Protein AF-A0A9E5VUB8-F1 (afdb_monomer)

Foldseek 3Di:
DAEEEEAFLLDDQLLLVLQPHHYHNDQQAFDDPVQADPPLAFRRLSSVLVCLQPPPGHQEYEFEVLDVNSVVSLVVSCVRHPHHYHYQYQDQEDDPVSLVSNLVSSVVVNVVSVVSVTDDGDLVSSLVSLVVVVVVPDDDQDDDPPFAAEEAEAEEDCPVQVVVLQVLRVVLRHGHQYDNYSNGPLSFWDDQPSVVCNPRVSSSSSCRHVVPRLDLSHPVNVVSVVVVVVVCVVSVHQEYEYEEEVSPPSSVVCQVVCCVPDPHHYDYDYDSSPHQDPVNSVSSSVSRVVRD

Structure (mmCIF, N/CA/C/O backbone):
data_AF-A0A9E5VUB8-F1
#
_entry.id   AF-A0A9E5VUB8-F1
#
loop_
_atom_site.group_PDB
_atom_site.id
_atom_site.type_symbol
_atom_site.label_atom_id
_atom_site.label_alt_id
_atom_site.label_comp_id
_atom_site.label_asym_id
_atom_site.label_entity_id
_atom_site.label_seq_id
_atom_site.pdbx_PDB_ins_code
_atom_site.Cartn_x
_atom_site.Cartn_y
_atom_site.Cartn_z
_atom_site.occupancy
_atom_site.B_iso_or_equiv
_atom_site.auth_seq_id
_atom_site.auth_comp_id
_atom_site.auth_asym_id
_atom_site.auth_atom_id
_atom_site.pdbx_PDB_model_num
ATOM 1 N N . MET A 1 1 ? 23.501 -4.203 -6.908 1.00 81.56 1 MET A N 1
ATOM 2 C CA . MET A 1 1 ? 22.604 -3.901 -8.049 1.00 81.56 1 MET A CA 1
ATOM 3 C C . MET A 1 1 ? 22.099 -2.472 -7.899 1.00 81.56 1 MET A C 1
ATOM 5 O O . MET A 1 1 ? 22.111 -1.970 -6.783 1.00 81.56 1 MET A O 1
ATOM 9 N N . ARG A 1 2 ? 21.704 -1.784 -8.980 1.00 93.31 2 ARG A N 1
ATOM 10 C CA . ARG A 1 2 ? 21.058 -0.465 -8.839 1.00 93.31 2 ARG A CA 1
ATOM 11 C C . ARG A 1 2 ? 19.608 -0.657 -8.402 1.00 93.31 2 ARG A C 1
ATOM 13 O O . ARG A 1 2 ? 18.954 -1.596 -8.853 1.00 93.31 2 ARG A O 1
ATOM 20 N N . ARG A 1 3 ? 19.116 0.228 -7.539 1.00 96.12 3 ARG A N 1
ATOM 21 C CA . ARG A 1 3 ? 17.799 0.098 -6.914 1.00 96.12 3 ARG A CA 1
ATOM 22 C C . ARG A 1 3 ? 16.694 0.713 -7.763 1.00 96.12 3 ARG A C 1
ATOM 24 O O . ARG A 1 3 ? 16.884 1.789 -8.320 1.00 96.12 3 ARG A O 1
ATOM 31 N N . VAL A 1 4 ? 15.537 0.064 -7.816 1.00 97.56 4 VAL A N 1
ATOM 32 C CA . VAL A 1 4 ? 14.305 0.617 -8.390 1.00 97.56 4 VAL A CA 1
ATOM 33 C C . VAL A 1 4 ? 13.291 0.765 -7.265 1.00 97.56 4 VAL A C 1
ATOM 35 O O . VAL A 1 4 ? 12.917 -0.223 -6.629 1.00 97.56 4 VAL A O 1
ATOM 38 N N . ILE A 1 5 ? 12.885 2.004 -6.991 1.00 96.69 5 ILE A N 1
ATOM 39 C CA . ILE A 1 5 ? 12.052 2.329 -5.831 1.00 96.69 5 ILE A CA 1
ATOM 40 C C . ILE A 1 5 ? 10.575 2.423 -6.200 1.00 96.69 5 ILE A C 1
ATOM 42 O O . ILE A 1 5 ? 10.210 2.944 -7.252 1.00 96.69 5 ILE A O 1
ATOM 46 N N . TYR A 1 6 ? 9.707 1.925 -5.329 1.00 96.94 6 TYR A N 1
ATOM 47 C CA . TYR A 1 6 ? 8.258 1.965 -5.516 1.00 96.94 6 TYR A CA 1
ATOM 48 C C . TYR A 1 6 ? 7.534 1.812 -4.175 1.00 96.94 6 TYR A C 1
ATOM 50 O O . TYR A 1 6 ? 8.145 1.498 -3.159 1.00 96.94 6 TYR A O 1
ATOM 58 N N . THR A 1 7 ? 6.221 2.036 -4.151 1.00 94.56 7 THR A N 1
ATOM 59 C CA . THR A 1 7 ? 5.384 1.895 -2.936 1.00 94.56 7 THR A CA 1
ATOM 60 C C . THR A 1 7 ? 4.223 0.919 -3.115 1.00 94.56 7 THR A C 1
ATOM 62 O O . THR A 1 7 ? 3.749 0.290 -2.162 1.00 94.56 7 THR A O 1
ATOM 65 N N . CYS A 1 8 ? 3.745 0.779 -4.349 1.00 95.12 8 CYS A N 1
ATOM 66 C CA . CYS A 1 8 ? 2.528 0.053 -4.672 1.00 95.12 8 CYS A CA 1
ATOM 67 C C . CYS A 1 8 ? 2.744 -1.468 -4.664 1.00 95.12 8 CYS A C 1
ATOM 69 O O . CYS A 1 8 ? 3.710 -1.930 -5.267 1.00 95.12 8 CYS A O 1
ATOM 71 N N . PRO A 1 9 ? 1.833 -2.259 -4.065 1.00 94.69 9 PRO A N 1
ATOM 72 C CA . PRO A 1 9 ? 1.956 -3.715 -4.074 1.00 94.69 9 PRO A CA 1
ATOM 73 C C . PRO A 1 9 ? 1.726 -4.340 -5.452 1.00 94.69 9 PRO A C 1
ATOM 75 O O . PRO A 1 9 ? 2.110 -5.474 -5.664 1.00 94.69 9 PRO A O 1
ATOM 78 N N . PHE A 1 10 ? 1.138 -3.608 -6.403 1.00 96.69 10 PHE A N 1
ATOM 79 C CA . PHE A 1 10 ? 0.906 -4.082 -7.773 1.00 96.69 10 PHE A CA 1
ATOM 80 C C . PHE A 1 10 ? 2.137 -3.988 -8.676 1.00 96.69 10 PHE A C 1
ATOM 82 O O . PHE A 1 10 ? 2.018 -4.237 -9.872 1.00 96.69 10 PHE A O 1
ATOM 89 N N . VAL A 1 11 ? 3.288 -3.591 -8.141 1.00 97.50 11 VAL A N 1
ATOM 90 C CA . VAL A 1 11 ? 4.571 -3.656 -8.839 1.00 97.50 11 VAL A CA 1
ATOM 91 C C . VAL A 1 11 ? 5.244 -4.967 -8.428 1.00 97.50 11 VAL A C 1
ATOM 93 O O . VAL A 1 11 ? 5.624 -5.080 -7.263 1.00 97.50 11 VAL A O 1
ATOM 96 N N . PRO A 1 12 ? 5.405 -5.947 -9.335 1.00 95.75 12 PRO A N 1
ATOM 97 C CA . PRO A 1 12 ? 6.024 -7.220 -8.982 1.00 95.75 12 PRO A CA 1
ATOM 98 C C . PRO A 1 12 ? 7.547 -7.076 -8.804 1.00 95.75 12 PRO A C 1
ATOM 100 O O . PRO A 1 12 ? 8.241 -6.784 -9.790 1.00 95.75 12 PRO A O 1
ATOM 103 N N . PRO A 1 13 ? 8.105 -7.264 -7.590 1.00 95.31 13 PRO A N 1
ATOM 104 C CA . PRO A 1 13 ? 9.548 -7.203 -7.357 1.00 95.31 13 PRO A CA 1
ATOM 105 C C . PRO A 1 13 ? 10.326 -8.222 -8.191 1.00 95.31 13 PRO A C 1
ATOM 107 O O . PRO A 1 13 ? 11.433 -7.926 -8.630 1.00 95.31 13 PRO A O 1
ATOM 110 N N . GLU A 1 14 ? 9.747 -9.393 -8.450 1.00 93.94 14 GLU A N 1
ATOM 111 C CA . GLU A 1 14 ? 10.343 -10.473 -9.239 1.00 93.94 14 GLU A CA 1
ATOM 112 C C . GLU A 1 14 ? 10.638 -10.010 -10.662 1.00 93.94 14 GLU A C 1
ATOM 114 O O . GLU A 1 14 ? 11.687 -10.333 -11.210 1.00 93.94 14 GLU A O 1
ATOM 119 N N . TRP A 1 15 ? 9.746 -9.207 -11.251 1.00 95.62 15 TRP A N 1
ATOM 120 C CA . TRP A 1 15 ? 9.951 -8.665 -12.591 1.00 95.62 15 TRP A CA 1
ATOM 121 C C . TRP A 1 15 ? 11.116 -7.680 -12.611 1.00 95.62 15 TRP A C 1
ATOM 123 O O . TRP A 1 15 ? 11.982 -7.767 -13.475 1.00 95.62 15 TRP A O 1
ATOM 133 N N . VAL A 1 16 ? 11.184 -6.784 -11.625 1.00 97.19 16 VAL A N 1
ATOM 134 C CA . VAL A 1 16 ? 12.288 -5.824 -11.474 1.00 97.19 16 VAL A CA 1
ATOM 135 C C . VAL A 1 16 ? 13.623 -6.546 -11.259 1.00 97.19 16 VAL A C 1
ATOM 137 O O . VAL A 1 16 ? 14.615 -6.225 -11.916 1.00 97.19 16 VAL A O 1
ATOM 140 N N . ARG A 1 17 ? 13.631 -7.557 -10.385 1.00 96.00 17 ARG A N 1
ATOM 141 C CA . ARG A 1 17 ? 14.804 -8.373 -10.057 1.00 96.00 17 ARG A CA 1
ATOM 142 C C . ARG A 1 17 ? 15.291 -9.194 -11.242 1.00 96.00 17 ARG A C 1
ATOM 144 O O . ARG A 1 17 ? 16.485 -9.187 -11.528 1.00 96.00 17 ARG A O 1
ATOM 151 N N . ALA A 1 18 ? 14.379 -9.811 -11.990 1.00 94.69 18 ALA A N 1
ATOM 152 C CA . ALA A 1 18 ? 14.717 -10.565 -13.192 1.00 94.69 18 ALA A CA 1
ATOM 153 C C . ALA A 1 18 ? 15.369 -9.685 -14.279 1.00 94.69 18 ALA A C 1
ATOM 155 O O . ALA A 1 18 ? 16.216 -10.170 -15.018 1.00 94.69 18 ALA A O 1
ATOM 156 N N . HIS A 1 19 ? 15.060 -8.383 -14.334 1.00 96.50 19 HIS A N 1
ATOM 157 C CA . HIS A 1 19 ? 15.729 -7.436 -15.243 1.00 96.50 19 HIS A CA 1
ATOM 158 C C . HIS A 1 19 ? 17.095 -6.938 -14.731 1.00 96.50 19 HIS A C 1
ATOM 160 O O . HIS A 1 19 ? 17.710 -6.084 -15.371 1.00 96.50 19 HIS A O 1
ATOM 166 N N . GLY A 1 20 ? 17.586 -7.442 -13.593 1.00 96.38 20 GLY A N 1
ATOM 167 C CA . GLY A 1 20 ? 18.912 -7.120 -13.054 1.00 96.38 20 GLY A CA 1
ATOM 168 C C . GLY A 1 20 ? 18.956 -5.928 -12.088 1.00 96.38 20 GLY A C 1
ATOM 169 O O . GLY A 1 20 ? 20.041 -5.419 -11.788 1.00 96.38 20 GLY A O 1
ATOM 170 N N . PHE A 1 21 ? 17.805 -5.475 -11.586 1.00 97.12 21 PHE A N 1
ATOM 171 C CA . PHE A 1 21 ? 17.714 -4.385 -10.611 1.00 97.12 21 PHE A CA 1
ATOM 172 C C . PHE A 1 21 ? 17.381 -4.895 -9.210 1.00 97.12 21 PHE A C 1
ATOM 174 O O . PHE A 1 21 ? 16.827 -5.971 -9.032 1.00 97.12 21 PHE A O 1
ATOM 181 N N . GLU A 1 22 ? 17.681 -4.098 -8.190 1.00 96.12 22 GLU A N 1
ATOM 182 C CA . GLU A 1 22 ? 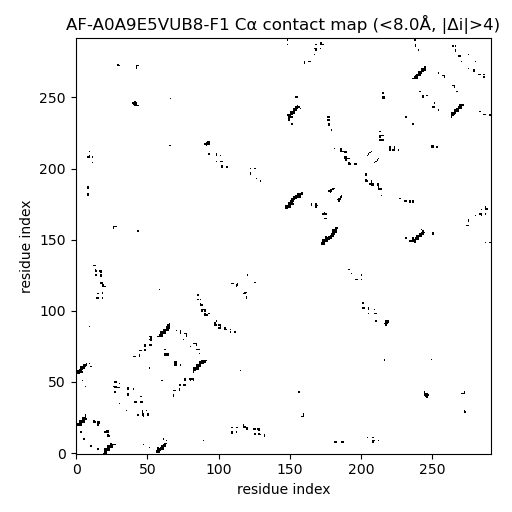17.233 -4.380 -6.828 1.00 96.12 22 GLU A CA 1
ATOM 183 C C . GLU A 1 22 ? 15.845 -3.752 -6.606 1.00 96.12 22 GLU A C 1
ATOM 185 O O . GLU A 1 22 ? 15.745 -2.519 -6.568 1.00 96.12 22 GLU A O 1
ATOM 190 N N . PRO A 1 23 ? 14.760 -4.540 -6.477 1.00 96.38 23 PRO A N 1
ATOM 191 C CA . PRO A 1 23 ? 13.457 -3.990 -6.137 1.00 96.38 23 PRO A CA 1
ATOM 192 C C . PRO A 1 23 ? 13.476 -3.451 -4.709 1.00 96.38 23 PRO A C 1
ATOM 194 O O . PRO A 1 23 ? 13.834 -4.158 -3.774 1.00 96.38 23 PRO A O 1
ATOM 197 N N . SER A 1 24 ? 13.033 -2.212 -4.518 1.00 94.25 24 SER A N 1
ATOM 198 C CA . SER A 1 24 ? 12.902 -1.634 -3.184 1.00 94.25 24 SER A CA 1
ATOM 199 C C . SER A 1 24 ? 11.537 -1.001 -3.002 1.00 94.25 24 SER A C 1
ATOM 201 O O . SER A 1 24 ? 11.259 0.111 -3.458 1.00 94.25 24 SER A O 1
ATOM 203 N N . ARG A 1 25 ? 10.672 -1.740 -2.306 1.00 93.62 25 ARG A N 1
ATOM 204 C CA . ARG A 1 25 ? 9.389 -1.220 -1.861 1.00 93.62 25 ARG A CA 1
ATOM 205 C C . ARG A 1 25 ? 9.609 -0.364 -0.619 1.00 93.62 25 ARG A C 1
ATOM 207 O O . ARG A 1 25 ? 9.774 -0.891 0.478 1.00 93.62 25 ARG A O 1
ATOM 214 N N . ILE A 1 26 ? 9.641 0.950 -0.790 1.00 92.06 26 ILE A N 1
ATOM 215 C CA . ILE A 1 26 ? 9.951 1.872 0.301 1.00 92.06 26 ILE A CA 1
ATOM 216 C C . ILE A 1 26 ? 8.685 2.286 1.048 1.00 92.06 26 ILE A C 1
ATOM 218 O O . ILE A 1 26 ? 7.608 2.430 0.471 1.00 92.06 26 ILE A O 1
ATOM 222 N N . THR A 1 27 ? 8.831 2.523 2.348 1.00 88.25 27 THR A N 1
ATOM 223 C CA . THR A 1 27 ? 7.881 3.342 3.101 1.00 88.25 27 THR A CA 1
ATOM 224 C C . THR A 1 27 ? 8.413 4.771 3.069 1.00 88.25 27 THR A C 1
ATOM 226 O O . THR A 1 27 ? 9.525 4.980 3.556 1.00 88.25 27 THR A O 1
ATOM 229 N N . PRO A 1 28 ? 7.686 5.733 2.474 1.00 86.38 28 PRO A N 1
ATOM 230 C CA . PRO A 1 28 ? 8.128 7.118 2.432 1.00 86.38 28 PRO A CA 1
ATOM 231 C C . PRO A 1 28 ? 8.421 7.655 3.834 1.00 86.38 28 PRO A C 1
ATOM 233 O O . PRO A 1 28 ? 7.680 7.372 4.778 1.00 86.38 28 PRO A O 1
ATOM 236 N N . GLY A 1 29 ? 9.514 8.404 3.957 1.00 76.00 29 GLY A N 1
ATOM 237 C CA . GLY A 1 29 ? 9.915 9.019 5.218 1.00 76.00 29 GLY A CA 1
ATOM 238 C C . GLY A 1 29 ? 9.024 10.204 5.615 1.00 76.00 29 GLY A C 1
ATOM 239 O O . GLY A 1 29 ? 8.195 10.661 4.816 1.00 76.00 29 GLY A O 1
ATOM 240 N N . PRO A 1 30 ? 9.199 10.723 6.845 1.00 74.94 30 PRO A N 1
ATOM 241 C CA . PRO A 1 30 ? 8.580 11.980 7.240 1.00 74.94 30 PRO A CA 1
ATOM 242 C C . PRO A 1 30 ? 9.078 13.107 6.333 1.00 74.94 30 PRO A C 1
ATOM 244 O O . PRO A 1 30 ? 10.228 13.111 5.891 1.00 74.94 30 PRO A O 1
ATOM 247 N N . ILE A 1 31 ? 8.195 14.057 6.057 1.00 76.25 31 ILE A N 1
ATOM 248 C CA . ILE A 1 31 ? 8.507 15.208 5.215 1.00 76.25 31 ILE A CA 1
ATOM 249 C C . ILE A 1 31 ? 9.080 16.308 6.109 1.00 76.25 31 ILE A C 1
ATOM 251 O O . ILE A 1 31 ? 8.544 16.519 7.201 1.00 76.25 31 ILE A O 1
ATOM 255 N N . PRO A 1 32 ? 10.153 17.000 5.690 1.00 77.62 32 PRO A N 1
ATOM 256 C CA . PRO A 1 32 ? 10.635 18.180 6.393 1.00 77.62 32 PRO A CA 1
ATOM 257 C C . PRO A 1 32 ? 9.512 19.217 6.601 1.00 77.62 32 PRO A C 1
ATOM 259 O O . PRO A 1 32 ? 8.676 19.381 5.708 1.00 77.62 32 PRO A O 1
ATOM 262 N N . PRO A 1 33 ? 9.460 19.925 7.748 1.00 76.19 33 PRO A N 1
ATOM 263 C CA . PRO A 1 33 ? 8.386 20.883 8.035 1.00 76.19 33 P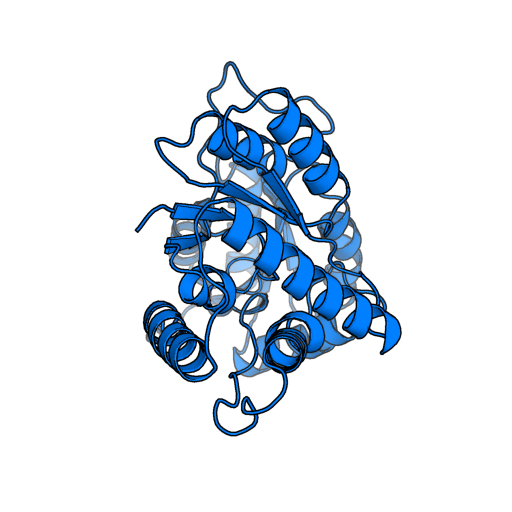RO A CA 1
ATOM 264 C C . PRO A 1 33 ? 8.237 22.005 6.996 1.00 76.19 33 PRO A C 1
ATOM 266 O O . PRO A 1 33 ? 7.132 22.474 6.741 1.00 76.19 33 PRO A O 1
ATOM 269 N N . ASP A 1 34 ? 9.340 22.423 6.378 1.00 79.88 34 ASP A N 1
ATOM 270 C CA . ASP A 1 34 ? 9.404 23.433 5.315 1.00 79.88 34 ASP A CA 1
ATOM 271 C C . ASP A 1 34 ? 8.902 22.926 3.955 1.00 79.88 34 ASP A C 1
ATOM 273 O O . ASP A 1 34 ? 8.629 23.719 3.056 1.00 79.88 34 ASP A O 1
ATOM 277 N N . ALA A 1 35 ? 8.726 21.614 3.824 1.00 81.50 35 ALA A N 1
ATOM 278 C CA . ALA A 1 35 ? 8.242 20.943 2.632 1.00 81.50 35 ALA A CA 1
ATOM 279 C C . ALA A 1 35 ? 6.883 20.262 2.858 1.00 81.50 35 ALA A C 1
ATOM 281 O O . ALA A 1 35 ? 6.541 19.314 2.154 1.00 81.50 35 ALA A O 1
ATOM 282 N N . ALA A 1 36 ? 6.105 20.712 3.848 1.00 81.69 36 ALA A N 1
ATOM 283 C CA . ALA A 1 36 ? 4.807 20.130 4.175 1.00 81.69 36 ALA A CA 1
ATOM 284 C C . ALA A 1 36 ? 3.887 20.007 2.944 1.00 81.69 36 ALA A C 1
ATOM 286 O O . ALA A 1 36 ? 3.883 20.856 2.049 1.00 81.69 36 ALA A O 1
ATOM 287 N N . ALA A 1 37 ? 3.083 18.941 2.914 1.00 83.81 37 ALA A N 1
ATOM 288 C CA . ALA A 1 37 ? 2.151 18.707 1.819 1.00 83.81 37 ALA A CA 1
ATOM 289 C C . ALA A 1 37 ? 1.161 19.879 1.689 1.00 83.81 37 ALA A C 1
ATOM 291 O O . ALA A 1 37 ? 0.555 20.272 2.692 1.00 83.81 37 ALA A O 1
ATOM 292 N N . PRO A 1 38 ? 0.942 20.416 0.474 1.00 87.94 38 PRO A N 1
ATOM 293 C CA . PRO A 1 38 ? -0.088 21.421 0.259 1.00 87.94 38 PRO A CA 1
ATOM 294 C C . PRO A 1 38 ? -1.471 20.909 0.681 1.00 87.94 38 PRO A C 1
ATOM 296 O O . PRO A 1 38 ? -1.781 19.720 0.557 1.00 87.94 38 PRO A O 1
ATOM 299 N N . GLY A 1 39 ? -2.340 21.815 1.135 1.00 90.00 39 GLY A N 1
ATOM 300 C CA . GLY A 1 39 ? -3.733 21.478 1.433 1.00 90.00 39 GLY A CA 1
ATOM 301 C C . GLY A 1 39 ? -4.422 20.818 0.231 1.00 90.00 39 GLY A C 1
ATOM 302 O O . GLY A 1 39 ? -4.269 21.269 -0.902 1.00 90.00 39 GLY A O 1
ATOM 303 N N . GLY A 1 40 ? -5.163 19.733 0.472 1.00 91.12 40 GLY A N 1
ATOM 304 C CA . GLY A 1 40 ? -5.789 18.929 -0.584 1.00 91.12 40 GLY A CA 1
ATOM 305 C C . GLY A 1 40 ? -4.900 17.818 -1.158 1.00 91.12 40 GLY A C 1
ATOM 306 O O . GLY A 1 40 ? -5.386 17.004 -1.944 1.00 91.12 40 GLY A O 1
ATOM 307 N N . VAL A 1 41 ? -3.626 17.733 -0.759 1.00 92.62 41 VAL A N 1
ATOM 308 C CA . VAL A 1 41 ? -2.699 16.677 -1.190 1.00 92.62 41 VAL A CA 1
ATOM 309 C C . VAL A 1 41 ? -2.494 15.653 -0.073 1.00 92.62 41 VAL A C 1
ATOM 311 O O . VAL A 1 41 ? -2.251 15.981 1.083 1.00 92.62 41 VAL A O 1
ATOM 314 N N . CYS A 1 42 ? -2.583 14.382 -0.439 1.00 93.50 42 CYS A N 1
ATOM 315 C CA . CYS A 1 42 ? -2.351 13.214 0.386 1.00 93.50 42 CYS A CA 1
ATOM 316 C C . CYS A 1 42 ? -0.895 13.225 0.849 1.00 93.50 42 CYS A C 1
ATOM 318 O O . CYS A 1 42 ? 0.006 13.107 0.007 1.00 93.50 42 CYS A O 1
ATOM 320 N N . PRO A 1 43 ? -0.647 13.286 2.168 1.00 92.56 43 PRO A N 1
ATOM 321 C CA . PRO A 1 43 ? 0.713 13.362 2.678 1.00 92.56 43 PRO A CA 1
ATOM 322 C C . PRO A 1 43 ? 1.563 12.161 2.262 1.00 92.56 43 PRO A C 1
ATOM 324 O O . PRO A 1 43 ? 2.731 12.337 1.963 1.00 92.56 43 PRO A O 1
ATOM 327 N N . TYR A 1 44 ? 0.985 10.963 2.112 1.00 93.50 44 TYR A N 1
ATOM 328 C CA . TYR A 1 44 ? 1.728 9.797 1.618 1.00 93.50 44 TYR A CA 1
ATOM 329 C C . TYR A 1 44 ? 2.254 9.974 0.187 1.00 93.50 44 TYR A C 1
ATOM 331 O O . TYR A 1 44 ? 3.402 9.637 -0.102 1.00 93.50 44 TYR A O 1
ATOM 339 N N . ALA A 1 45 ? 1.414 10.487 -0.720 1.00 94.81 45 ALA A N 1
ATOM 340 C CA . ALA A 1 45 ? 1.810 10.723 -2.107 1.00 94.81 45 ALA A CA 1
ATOM 341 C C . ALA A 1 45 ? 2.899 11.803 -2.179 1.00 94.81 45 ALA A C 1
ATOM 343 O O . ALA A 1 45 ? 3.877 11.644 -2.910 1.00 94.81 45 ALA A O 1
ATOM 344 N N . TRP A 1 46 ? 2.758 12.854 -1.366 1.00 94.31 46 TRP A N 1
ATOM 345 C CA . TRP A 1 46 ? 3.749 13.919 -1.236 1.00 94.31 46 TRP A CA 1
ATOM 346 C C . TRP A 1 46 ? 5.073 13.416 -0.630 1.00 94.31 46 TRP A C 1
ATOM 348 O O . TRP A 1 46 ? 6.139 13.665 -1.188 1.00 94.31 46 TRP A O 1
ATOM 358 N N . SER A 1 47 ? 5.025 12.608 0.435 1.00 92.75 47 SER A N 1
ATOM 359 C CA . SER A 1 47 ? 6.208 11.967 1.027 1.00 92.75 47 SER A CA 1
ATOM 360 C C . SER A 1 47 ? 6.933 11.091 0.016 1.00 92.75 47 SER A C 1
ATOM 362 O O . SER A 1 47 ? 8.164 11.053 -0.001 1.00 92.75 47 SER A O 1
ATOM 364 N N . PHE A 1 48 ? 6.194 10.352 -0.817 1.00 94.56 48 PHE A N 1
ATOM 365 C CA . PHE A 1 48 ? 6.809 9.507 -1.833 1.00 94.56 48 PHE A CA 1
ATOM 366 C C . PHE A 1 48 ? 7.477 10.338 -2.930 1.00 94.56 48 PHE A C 1
ATOM 368 O O . PHE A 1 48 ? 8.604 10.019 -3.292 1.00 94.56 48 PHE A O 1
ATOM 375 N N . LEU A 1 49 ? 6.846 11.423 -3.396 1.00 94.31 49 LEU A N 1
ATOM 376 C CA . LEU A 1 49 ? 7.477 12.384 -4.309 1.00 94.31 49 LEU A CA 1
ATOM 377 C C . LEU A 1 49 ? 8.804 12.899 -3.743 1.00 94.31 49 LEU A C 1
ATOM 379 O O . LEU A 1 49 ? 9.831 12.780 -4.405 1.00 94.31 49 LEU A O 1
ATOM 383 N N . HIS A 1 50 ? 8.799 13.392 -2.503 1.00 92.06 50 HIS A N 1
ATOM 384 C CA . HIS A 1 50 ? 10.020 13.854 -1.840 1.00 92.06 50 HIS A CA 1
ATOM 385 C C . HIS A 1 50 ? 11.069 12.749 -1.728 1.00 92.06 50 HIS A C 1
ATOM 387 O O . HIS A 1 50 ? 12.240 12.969 -2.030 1.00 92.06 50 HIS A O 1
ATOM 393 N N . SER A 1 51 ? 10.649 11.542 -1.340 1.00 91.38 51 SER A N 1
ATOM 394 C CA . SER A 1 51 ? 11.553 10.394 -1.252 1.00 91.38 51 SER A CA 1
ATOM 395 C C . SER A 1 51 ? 12.195 10.093 -2.602 1.00 91.38 51 SER A C 1
ATOM 397 O O . SER A 1 51 ? 13.365 9.752 -2.624 1.00 91.38 51 SER A O 1
ATOM 399 N N . VAL A 1 52 ? 11.452 10.228 -3.705 1.00 91.94 52 VAL A N 1
ATOM 400 C CA . VAL A 1 52 ? 11.922 10.001 -5.078 1.00 91.94 52 VAL A CA 1
ATOM 401 C C . VAL A 1 52 ? 12.903 11.081 -5.527 1.00 91.94 52 VAL A C 1
ATOM 403 O O . VAL A 1 52 ? 13.975 10.740 -6.017 1.00 91.94 52 VAL A O 1
ATOM 406 N N . VAL A 1 53 ? 12.568 12.360 -5.332 1.00 89.25 53 VAL A N 1
ATOM 407 C CA . VAL A 1 53 ? 13.407 13.503 -5.744 1.00 89.25 53 VAL A CA 1
ATOM 408 C C . VAL A 1 53 ? 14.742 13.519 -4.998 1.00 89.25 53 VAL A C 1
ATOM 410 O O . VAL A 1 53 ? 15.764 13.893 -5.565 1.00 89.25 53 VAL A O 1
ATOM 413 N N . HIS A 1 54 ? 14.755 13.072 -3.742 1.00 86.06 54 HIS A N 1
ATOM 414 C CA . HIS A 1 54 ? 15.949 13.085 -2.898 1.00 86.06 54 HIS A CA 1
ATOM 415 C C . HIS A 1 54 ? 16.574 11.696 -2.691 1.00 86.06 54 HIS A C 1
ATOM 417 O O . HIS A 1 54 ? 17.454 11.551 -1.839 1.00 86.06 54 HIS A O 1
ATOM 423 N N . TYR A 1 55 ? 16.142 10.662 -3.428 1.00 85.38 55 TYR A N 1
ATOM 424 C CA . TYR A 1 55 ? 16.679 9.313 -3.237 1.00 85.38 55 TYR A CA 1
ATOM 425 C C . TYR A 1 55 ? 18.116 9.213 -3.773 1.00 85.38 55 TYR A C 1
ATOM 427 O O . TYR A 1 55 ? 18.331 9.378 -4.977 1.00 85.38 55 TYR A O 1
ATOM 435 N N . PRO A 1 56 ? 19.115 8.862 -2.947 1.00 81.38 56 PRO A N 1
ATOM 436 C CA . PRO A 1 56 ? 20.488 8.769 -3.420 1.00 81.38 56 PRO A CA 1
ATOM 437 C C . PRO A 1 56 ? 20.688 7.525 -4.298 1.00 81.38 56 PRO A C 1
ATOM 439 O O . PRO A 1 56 ? 20.543 6.391 -3.839 1.00 81.38 56 PRO A O 1
ATOM 442 N N . GLY A 1 57 ? 21.069 7.728 -5.562 1.00 83.19 57 GLY A N 1
ATOM 443 C CA . GLY A 1 57 ? 21.639 6.675 -6.413 1.00 83.19 57 GLY A CA 1
ATOM 444 C C . GLY A 1 57 ? 20.688 5.546 -6.840 1.00 83.19 57 GLY A C 1
ATOM 445 O O . GLY A 1 57 ? 21.156 4.451 -7.161 1.00 83.19 57 GLY A O 1
ATOM 446 N N . ALA A 1 58 ? 19.370 5.773 -6.850 1.00 92.19 58 ALA A N 1
ATOM 447 C CA . ALA A 1 58 ? 18.423 4.837 -7.462 1.00 92.19 58 ALA A CA 1
ATOM 448 C C . ALA A 1 58 ? 18.444 4.940 -9.003 1.00 92.19 58 ALA A C 1
ATOM 450 O O . ALA A 1 58 ? 18.732 5.989 -9.571 1.00 92.19 58 ALA A O 1
ATOM 451 N N . ALA A 1 59 ? 18.162 3.828 -9.687 1.00 95.50 59 ALA A N 1
ATOM 452 C CA . ALA A 1 59 ? 18.088 3.767 -11.149 1.00 95.50 59 ALA A CA 1
ATOM 453 C C . ALA A 1 59 ? 16.770 4.313 -11.704 1.00 95.50 59 ALA A C 1
ATOM 455 O O . ALA A 1 59 ? 16.766 4.863 -12.801 1.00 95.50 59 ALA A O 1
ATOM 456 N N . ALA A 1 60 ? 15.662 4.103 -10.989 1.00 97.12 60 ALA A N 1
ATOM 457 C CA . ALA A 1 60 ? 14.339 4.579 -11.379 1.00 97.12 60 ALA A CA 1
ATOM 458 C C . ALA A 1 60 ? 13.343 4.556 -10.213 1.00 97.12 60 ALA A C 1
ATOM 460 O O . ALA A 1 60 ? 13.515 3.801 -9.249 1.00 97.12 60 ALA A O 1
ATOM 461 N N . ALA A 1 61 ? 12.256 5.316 -10.360 1.00 97.56 61 ALA A N 1
ATOM 462 C CA . ALA A 1 61 ? 11.061 5.204 -9.531 1.00 97.56 61 ALA A CA 1
ATOM 463 C C . ALA A 1 61 ? 9.859 4.688 -10.329 1.00 97.56 61 ALA A C 1
ATOM 465 O O . ALA A 1 61 ? 9.589 5.144 -11.442 1.00 97.56 61 ALA A O 1
ATOM 466 N N . LEU A 1 62 ? 9.098 3.772 -9.726 1.00 98.19 62 LEU A N 1
ATOM 467 C CA . LEU A 1 62 ? 7.850 3.255 -10.280 1.00 98.19 62 LEU A CA 1
ATOM 468 C C . LEU A 1 62 ? 6.656 3.807 -9.492 1.00 98.19 62 LEU A C 1
ATOM 470 O O . LEU A 1 62 ? 6.548 3.647 -8.273 1.00 98.19 62 LEU A O 1
ATOM 474 N N . PHE A 1 63 ? 5.730 4.424 -10.216 1.00 98.06 63 PHE A N 1
ATOM 475 C CA . PHE A 1 63 ? 4.451 4.920 -9.719 1.00 98.06 63 PHE A CA 1
ATOM 476 C C . PHE A 1 63 ? 3.315 4.077 -10.291 1.00 98.06 63 PHE A C 1
ATOM 478 O O . PHE A 1 63 ? 3.487 3.373 -11.283 1.00 98.06 63 PHE A O 1
ATOM 485 N N . THR A 1 64 ? 2.127 4.165 -9.687 1.00 97.38 64 THR A N 1
ATOM 486 C CA . THR A 1 64 ? 0.940 3.462 -10.194 1.00 97.38 64 THR A CA 1
ATOM 487 C C . THR A 1 64 ? -0.303 4.341 -10.163 1.00 97.38 64 THR A C 1
ATOM 489 O O . THR A 1 64 ? -0.425 5.206 -9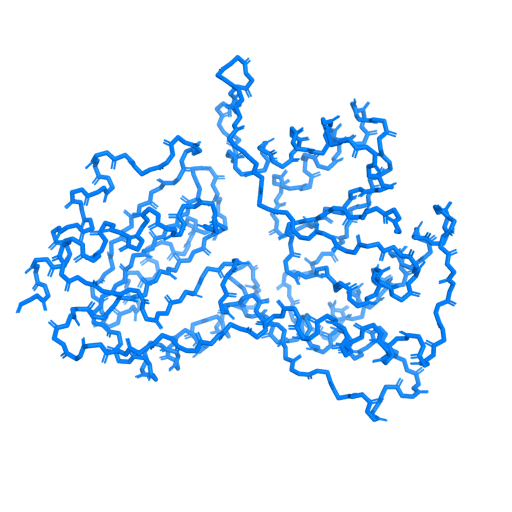.296 1.00 97.38 64 THR A O 1
ATOM 492 N N . THR A 1 65 ? -1.262 4.084 -11.052 1.00 95.81 65 THR A N 1
ATOM 493 C CA . THR A 1 65 ? -2.521 4.850 -11.147 1.00 95.81 65 THR A CA 1
ATOM 494 C C . THR A 1 65 ? -3.631 4.394 -10.191 1.00 95.81 65 THR A C 1
ATOM 496 O O . THR A 1 65 ? -4.810 4.620 -10.457 1.00 95.81 65 THR A O 1
ATOM 499 N N . ARG A 1 66 ? -3.297 3.789 -9.039 1.00 92.81 66 ARG A N 1
ATOM 500 C CA . ARG A 1 66 ? -4.316 3.372 -8.047 1.00 92.81 66 ARG A CA 1
ATOM 501 C C . ARG A 1 66 ? -5.156 4.533 -7.506 1.00 92.81 66 ARG A C 1
ATOM 503 O O . ARG A 1 66 ? -6.310 4.344 -7.125 1.00 92.81 66 ARG A O 1
ATOM 510 N N . CYS A 1 67 ? -4.580 5.731 -7.462 1.00 93.62 67 CYS A N 1
ATOM 511 C CA . CYS A 1 67 ? -5.299 6.966 -7.181 1.00 93.62 67 CYS A CA 1
ATOM 512 C C . CYS A 1 67 ? -4.762 8.113 -8.041 1.00 93.62 67 CYS A C 1
ATOM 514 O O . CYS A 1 67 ? -3.618 8.082 -8.507 1.00 93.62 67 CYS A O 1
ATOM 516 N N . ASP A 1 68 ? -5.585 9.146 -8.216 1.00 94.94 68 ASP A N 1
ATOM 517 C CA . ASP A 1 68 ? -5.227 10.315 -9.020 1.00 94.94 68 ASP A CA 1
ATOM 518 C C . ASP A 1 68 ? -4.022 11.057 -8.459 1.00 94.94 68 ASP A C 1
ATOM 520 O O . ASP A 1 68 ? -3.180 11.534 -9.213 1.00 94.94 68 ASP A O 1
ATOM 524 N N . GLN A 1 69 ? -3.880 11.098 -7.138 1.00 95.94 69 GLN A N 1
ATOM 525 C CA . GLN A 1 69 ? -2.774 11.814 -6.522 1.00 95.94 69 GLN A CA 1
ATOM 526 C C . GLN A 1 69 ? -1.417 11.171 -6.821 1.00 95.94 69 GLN A C 1
ATOM 528 O O . GLN A 1 69 ? -0.482 11.886 -7.158 1.00 95.94 69 GLN A O 1
ATOM 533 N N . MET A 1 70 ? -1.327 9.834 -6.821 1.00 96.19 70 MET A N 1
ATOM 534 C CA . MET A 1 70 ? -0.117 9.111 -7.240 1.00 96.19 70 MET A CA 1
ATOM 535 C C . MET A 1 70 ? 0.223 9.349 -8.715 1.00 96.19 70 MET A C 1
ATOM 537 O O . MET A 1 70 ? 1.395 9.456 -9.066 1.00 96.19 70 MET A O 1
ATOM 541 N N . ARG A 1 71 ? -0.793 9.484 -9.578 1.00 95.75 71 ARG A N 1
ATOM 542 C CA . ARG A 1 71 ? -0.607 9.863 -10.985 1.00 95.75 71 ARG A CA 1
ATOM 543 C C . ARG A 1 71 ? -0.040 11.278 -11.114 1.00 95.75 71 ARG A C 1
ATOM 545 O O . ARG A 1 71 ? 0.899 11.487 -11.871 1.00 95.75 71 ARG A O 1
ATOM 552 N N . ARG A 1 72 ? -0.589 12.238 -10.367 1.00 95.56 72 ARG A N 1
ATOM 553 C CA . ARG A 1 72 ? -0.146 13.641 -10.378 1.00 95.56 72 ARG A CA 1
ATOM 554 C C . ARG A 1 72 ? 1.277 13.794 -9.848 1.00 95.56 72 ARG A C 1
ATOM 556 O O . ARG A 1 72 ? 2.083 14.445 -10.499 1.00 95.56 72 ARG A O 1
ATOM 563 N N . VAL A 1 73 ? 1.621 13.142 -8.735 1.00 95.31 73 VAL A N 1
ATOM 564 C CA . VAL A 1 73 ? 2.997 13.217 -8.221 1.00 95.31 73 VAL A CA 1
ATOM 565 C C . VAL A 1 73 ? 4.009 12.498 -9.116 1.00 95.31 73 VAL A C 1
ATOM 567 O O . VAL A 1 73 ? 5.165 12.898 -9.136 1.00 95.31 73 VAL A O 1
ATOM 570 N N . ALA A 1 74 ? 3.601 11.499 -9.908 1.00 96.62 74 ALA A N 1
ATOM 571 C CA . ALA A 1 74 ? 4.475 10.907 -10.923 1.00 96.62 74 ALA A CA 1
ATOM 572 C C . ALA A 1 74 ? 4.825 11.914 -12.033 1.00 96.62 74 ALA A C 1
ATOM 574 O O . ALA A 1 74 ? 5.975 11.987 -12.462 1.00 96.62 74 ALA A O 1
ATOM 575 N N . GLU A 1 75 ? 3.844 12.712 -12.473 1.00 94.88 75 GLU A N 1
ATOM 576 C CA . GLU A 1 75 ? 4.060 13.795 -13.441 1.00 94.88 75 GLU A CA 1
ATOM 577 C C . GLU A 1 75 ? 5.031 14.841 -12.870 1.00 94.88 75 GLU A C 1
ATOM 579 O O . GLU A 1 75 ? 5.978 15.227 -13.554 1.00 94.88 75 GLU A O 1
ATOM 584 N N . THR A 1 76 ? 4.864 15.241 -11.605 1.00 94.88 76 THR A N 1
ATOM 585 C CA . THR A 1 76 ? 5.802 16.146 -10.919 1.00 94.88 76 THR A CA 1
ATOM 586 C C . THR A 1 76 ? 7.203 15.544 -10.811 1.00 94.88 76 THR A C 1
ATOM 588 O O . THR A 1 76 ? 8.166 16.174 -11.239 1.00 94.88 76 THR A O 1
ATOM 591 N N . ALA A 1 77 ? 7.326 14.298 -10.342 1.00 94.81 77 ALA A N 1
ATOM 592 C CA . ALA A 1 77 ? 8.610 13.608 -10.216 1.00 94.81 77 ALA A CA 1
ATOM 593 C C . ALA A 1 77 ? 9.363 13.538 -11.552 1.00 94.81 77 ALA A C 1
ATOM 595 O O . ALA A 1 77 ? 10.570 13.736 -11.582 1.00 94.81 77 ALA A O 1
ATOM 596 N N . SER A 1 78 ? 8.652 13.310 -12.662 1.00 93.56 78 SER A N 1
ATOM 597 C CA . SER A 1 78 ? 9.257 13.264 -14.001 1.00 93.56 78 SER A CA 1
ATOM 598 C C . SER A 1 78 ? 9.758 14.618 -14.517 1.00 93.56 78 SER A C 1
ATOM 600 O O . SER A 1 78 ? 10.565 14.656 -15.440 1.00 93.56 78 SER A O 1
ATOM 602 N N . ARG A 1 79 ? 9.251 15.725 -13.960 1.00 91.81 79 ARG A N 1
ATOM 603 C CA . ARG A 1 79 ? 9.620 17.092 -14.350 1.00 91.81 79 ARG A CA 1
ATOM 604 C C . ARG A 1 79 ? 10.707 17.682 -13.461 1.00 91.81 79 ARG A C 1
ATOM 606 O O . ARG A 1 79 ? 11.492 18.487 -13.946 1.00 91.81 79 ARG A O 1
ATOM 613 N N . GLU A 1 80 ? 10.688 17.340 -12.177 1.00 88.31 80 GLU A N 1
ATOM 614 C CA . GLU A 1 80 ? 11.521 17.968 -11.146 1.00 88.31 80 GLU A CA 1
ATOM 615 C C . GLU A 1 80 ? 12.671 17.075 -10.664 1.00 88.31 80 GLU A C 1
ATOM 617 O O . GLU A 1 80 ? 13.627 17.586 -10.092 1.00 88.31 80 GLU A O 1
ATOM 622 N N . GLY A 1 81 ? 12.590 15.756 -10.866 1.00 83.75 81 GLY A N 1
ATOM 623 C CA . GLY A 1 81 ? 13.623 14.808 -10.454 1.00 83.75 81 GLY A CA 1
ATOM 624 C C . GLY A 1 81 ? 14.582 14.429 -11.584 1.00 83.75 81 GLY A C 1
ATOM 625 O O . GLY A 1 81 ? 14.200 14.370 -12.749 1.00 83.75 81 GLY A O 1
ATOM 626 N N . ASP A 1 82 ? 15.814 14.079 -11.214 1.00 87.00 82 ASP A N 1
ATOM 627 C CA . ASP A 1 82 ? 16.840 13.597 -12.155 1.00 87.00 82 ASP A CA 1
ATOM 628 C C . ASP A 1 82 ? 16.687 12.105 -12.500 1.00 87.00 82 ASP A C 1
ATOM 630 O O . ASP A 1 82 ? 17.275 11.595 -13.457 1.00 87.00 82 ASP A O 1
ATOM 634 N N . MET A 1 83 ? 15.916 11.371 -11.697 1.00 92.00 83 MET A N 1
ATOM 635 C CA . MET A 1 83 ? 15.759 9.931 -11.838 1.00 92.00 83 MET A CA 1
ATOM 636 C C . MET A 1 83 ? 14.649 9.577 -12.843 1.00 92.00 83 MET A C 1
ATOM 638 O O . MET A 1 83 ? 13.547 10.120 -12.750 1.00 92.00 83 MET A O 1
ATOM 642 N N . PRO A 1 84 ? 14.867 8.595 -13.739 1.00 96.00 84 PRO A N 1
ATOM 643 C CA . PRO A 1 84 ? 13.821 8.068 -14.610 1.00 96.00 84 PRO A CA 1
ATOM 644 C C . PRO A 1 84 ? 12.572 7.606 -13.845 1.00 96.00 84 PRO A C 1
ATOM 646 O O . PRO A 1 84 ? 12.652 6.844 -12.877 1.00 96.00 84 PRO A O 1
ATOM 649 N N . VAL A 1 85 ? 11.399 8.027 -14.319 1.00 97.31 85 VAL A N 1
ATOM 650 C CA . VAL A 1 85 ? 10.097 7.698 -13.724 1.00 97.31 85 VAL A CA 1
ATOM 651 C C . VAL A 1 85 ? 9.273 6.842 -14.679 1.00 97.31 85 VAL A C 1
ATOM 653 O O . VAL A 1 85 ? 9.108 7.178 -15.851 1.00 97.31 85 VAL A O 1
ATOM 656 N N . PHE A 1 86 ? 8.684 5.767 -14.159 1.00 98.25 86 PHE A N 1
ATOM 657 C CA . PHE A 1 86 ? 7.702 4.958 -14.874 1.00 98.25 86 PHE A CA 1
ATOM 658 C C . PHE A 1 86 ? 6.366 4.956 -14.136 1.00 98.25 86 PHE A C 1
ATOM 660 O O . PHE A 1 86 ? 6.267 4.504 -12.998 1.00 98.25 86 PHE A O 1
ATOM 667 N N . LEU A 1 87 ? 5.311 5.427 -14.797 1.00 98.25 87 LEU A N 1
ATOM 668 C CA . LEU A 1 87 ? 3.946 5.344 -14.284 1.00 98.25 87 LEU A CA 1
ATOM 669 C C . LEU A 1 87 ? 3.259 4.100 -14.845 1.00 98.25 87 LEU A C 1
ATOM 671 O O . LEU A 1 87 ? 2.903 4.102 -16.017 1.00 98.25 87 LEU A O 1
ATOM 675 N N . MET A 1 88 ? 3.047 3.069 -14.032 1.00 98.06 88 MET A N 1
ATOM 676 C CA . MET A 1 88 ? 2.307 1.859 -14.398 1.00 98.06 88 MET A CA 1
ATOM 677 C C . MET A 1 88 ? 0.795 2.068 -14.246 1.00 98.06 88 MET A C 1
ATOM 679 O O . MET A 1 88 ? 0.305 2.443 -13.177 1.00 98.06 88 MET A O 1
ATOM 683 N N . ASN A 1 89 ? 0.025 1.774 -15.287 1.00 97.69 89 ASN A N 1
ATOM 684 C CA . ASN A 1 89 ? -1.426 1.803 -15.202 1.00 97.69 89 ASN A CA 1
ATOM 685 C C . ASN A 1 89 ? -1.941 0.531 -14.523 1.00 97.69 89 ASN A C 1
ATOM 687 O O . ASN A 1 89 ? -1.714 -0.576 -15.004 1.00 97.69 89 ASN A O 1
ATOM 691 N N . VAL A 1 90 ? -2.663 0.688 -13.413 1.00 97.38 90 VAL A N 1
ATOM 692 C CA . VAL A 1 90 ? -3.297 -0.431 -12.706 1.00 97.38 90 VAL A CA 1
ATOM 693 C C . VAL A 1 90 ? -4.812 -0.263 -12.804 1.00 97.38 90 VAL A C 1
ATOM 695 O O . VAL A 1 90 ? -5.370 0.620 -12.149 1.00 97.38 90 VAL A O 1
ATOM 698 N N . PRO A 1 91 ? -5.496 -1.070 -13.632 1.00 96.94 91 PRO A N 1
ATOM 699 C CA . PRO A 1 91 ? -6.938 -0.942 -13.819 1.00 96.94 91 PRO A CA 1
ATOM 700 C C . PRO A 1 91 ? -7.727 -1.147 -12.523 1.00 96.94 91 PRO A C 1
ATOM 702 O O . PRO A 1 91 ? -7.414 -2.028 -11.726 1.00 96.94 91 PRO A O 1
ATOM 705 N N . ALA A 1 92 ? -8.789 -0.367 -12.323 1.00 96.06 92 ALA A N 1
ATOM 706 C CA . ALA A 1 92 ? -9.699 -0.579 -11.197 1.00 96.06 92 ALA A CA 1
ATOM 707 C C . ALA A 1 92 ? -10.618 -1.788 -11.428 1.00 96.06 92 ALA A C 1
ATOM 709 O O . ALA A 1 92 ? -10.952 -2.492 -10.479 1.00 96.06 92 ALA A O 1
ATOM 710 N N . THR A 1 93 ? -11.014 -2.049 -12.676 1.00 96.12 93 THR A N 1
ATOM 711 C CA . THR A 1 93 ? -11.906 -3.162 -13.019 1.00 96.12 93 THR A CA 1
ATOM 712 C C . THR A 1 93 ? -11.170 -4.488 -13.140 1.00 96.12 93 THR A C 1
ATOM 714 O O . THR A 1 93 ? -9.969 -4.515 -13.385 1.00 96.12 93 THR A O 1
ATOM 717 N N . GLN A 1 94 ? -11.896 -5.594 -12.968 1.00 91.31 94 GLN A N 1
ATOM 718 C CA . GLN A 1 94 ? -11.332 -6.951 -12.920 1.00 91.31 94 GLN A CA 1
ATOM 719 C C . GLN A 1 94 ? -11.781 -7.818 -14.111 1.00 91.31 94 GLN A C 1
ATOM 721 O O . GLN A 1 94 ? -11.961 -9.025 -13.996 1.00 91.31 94 GLN A O 1
ATOM 726 N N . THR A 1 95 ? -12.000 -7.199 -15.275 1.00 95.81 95 THR A N 1
ATOM 727 C CA . THR A 1 95 ? -12.391 -7.906 -16.506 1.00 95.81 95 THR A CA 1
ATOM 728 C C . THR A 1 95 ? -11.183 -8.529 -17.211 1.00 95.81 95 THR A C 1
ATOM 730 O O . THR A 1 95 ? -10.039 -8.136 -16.975 1.00 95.81 95 THR A O 1
ATOM 733 N N . ALA A 1 96 ? -11.423 -9.447 -18.154 1.00 96.06 96 ALA A N 1
ATOM 734 C CA . ALA A 1 96 ? -10.363 -10.009 -18.998 1.00 96.06 96 ALA A CA 1
ATOM 735 C C . ALA A 1 96 ? -9.582 -8.923 -19.768 1.00 96.06 96 ALA A C 1
ATOM 737 O O . ALA A 1 96 ? -8.358 -8.977 -19.852 1.00 96.06 96 ALA A O 1
ATOM 738 N N . ALA A 1 97 ? -10.269 -7.886 -20.260 1.00 97.56 97 ALA A N 1
ATOM 739 C CA . ALA A 1 97 ? -9.623 -6.749 -20.918 1.00 97.56 97 ALA A CA 1
ATOM 740 C C . ALA A 1 97 ? -8.731 -5.947 -19.953 1.00 97.56 97 ALA A C 1
ATOM 742 O O . ALA A 1 97 ? -7.619 -5.561 -20.308 1.00 97.56 97 ALA A O 1
ATOM 743 N N . ALA A 1 98 ? -9.187 -5.732 -18.715 1.00 97.25 98 ALA A N 1
ATOM 744 C CA . ALA A 1 98 ? -8.400 -5.054 -17.689 1.00 97.25 98 ALA A CA 1
ATOM 745 C C . ALA A 1 98 ? -7.154 -5.867 -17.298 1.00 97.25 98 ALA A C 1
ATOM 747 O O . ALA A 1 98 ? -6.065 -5.309 -17.162 1.00 97.25 98 ALA A O 1
ATOM 748 N N . ARG A 1 99 ? -7.280 -7.196 -17.213 1.00 96.75 99 ARG A N 1
ATOM 749 C CA . ARG A 1 99 ? -6.135 -8.098 -17.044 1.00 96.75 99 ARG A CA 1
ATOM 750 C C . ARG A 1 99 ? -5.141 -7.970 -18.204 1.00 96.75 99 ARG A C 1
ATOM 752 O O . ARG A 1 99 ? -3.954 -7.779 -17.956 1.00 96.75 99 ARG A O 1
ATOM 759 N N . GLY A 1 100 ? -5.617 -7.985 -19.451 1.00 97.62 100 GLY A N 1
ATOM 760 C CA . GLY A 1 100 ? -4.768 -7.798 -20.636 1.00 97.62 100 GLY A CA 1
ATOM 761 C C . GLY A 1 100 ? -4.038 -6.447 -20.658 1.00 97.62 100 GLY A C 1
ATOM 762 O O . GLY A 1 100 ? -2.876 -6.370 -21.070 1.00 97.62 100 GLY A O 1
ATOM 763 N N . LEU A 1 101 ? -4.670 -5.385 -20.144 1.00 97.88 101 LEU A N 1
ATOM 764 C CA . LEU A 1 101 ? -4.020 -4.086 -19.953 1.00 97.88 101 LEU A CA 1
ATOM 765 C C . LEU A 1 101 ? -2.901 -4.170 -18.906 1.00 97.88 101 LEU A C 1
ATOM 767 O O . LEU A 1 101 ? -1.803 -3.687 -19.161 1.00 97.88 101 LEU A O 1
ATOM 771 N N . TYR A 1 102 ? -3.128 -4.830 -17.768 1.00 98.06 102 TYR A N 1
ATOM 772 C CA . TYR A 1 102 ? -2.086 -5.013 -16.752 1.00 98.06 102 TYR A CA 1
ATOM 773 C C . TYR A 1 102 ? -0.881 -5.810 -17.291 1.00 98.06 102 TYR A C 1
ATOM 775 O O . TYR A 1 102 ? 0.264 -5.411 -17.087 1.00 98.06 102 TYR A O 1
ATOM 783 N N . VAL A 1 103 ? -1.120 -6.874 -18.063 1.00 97.31 103 VAL A N 1
ATOM 784 C CA . VAL A 1 103 ? -0.064 -7.647 -18.751 1.00 97.31 103 VAL A CA 1
ATOM 785 C C . VAL A 1 103 ? 0.721 -6.774 -19.733 1.00 97.31 103 VAL A C 1
ATOM 787 O O . VAL A 1 103 ? 1.954 -6.806 -19.769 1.00 97.31 103 VAL A O 1
ATOM 790 N N . SER A 1 104 ? 0.023 -5.937 -20.502 1.00 98.19 104 SER A N 1
ATOM 791 C CA . SER A 1 104 ? 0.653 -4.973 -21.412 1.00 98.19 104 SER A CA 1
ATOM 792 C C . SER A 1 104 ? 1.538 -3.973 -20.663 1.00 98.19 104 SER A C 1
ATOM 794 O O . SER A 1 104 ? 2.629 -3.637 -21.132 1.00 98.19 104 SER A O 1
ATOM 796 N N . GLU A 1 105 ? 1.116 -3.551 -19.472 1.00 98.44 105 GLU A N 1
ATOM 797 C CA . GLU A 1 105 ? 1.874 -2.646 -18.612 1.00 98.44 105 GLU A CA 1
ATOM 798 C C . GLU A 1 105 ? 3.105 -3.311 -17.987 1.00 98.44 105 GLU A C 1
ATOM 800 O O . GLU A 1 105 ? 4.154 -2.672 -17.926 1.00 98.44 105 GLU A O 1
ATOM 805 N N . LEU A 1 106 ? 3.042 -4.598 -17.624 1.00 97.69 106 LEU A N 1
ATOM 806 C CA . LEU A 1 106 ? 4.227 -5.365 -17.212 1.00 97.69 106 LEU A CA 1
ATOM 807 C C . LEU A 1 106 ? 5.262 -5.442 -18.339 1.00 97.69 106 LEU A C 1
ATOM 809 O O . LEU A 1 106 ? 6.449 -5.194 -18.123 1.00 97.69 106 LEU A O 1
ATOM 813 N N . ARG A 1 107 ? 4.817 -5.701 -19.574 1.00 97.25 107 ARG A N 1
ATOM 814 C CA . ARG A 1 107 ? 5.702 -5.700 -20.751 1.00 97.25 107 ARG A CA 1
ATOM 815 C C . ARG A 1 107 ? 6.291 -4.312 -21.014 1.00 97.25 107 ARG A C 1
ATOM 817 O O . ARG A 1 107 ? 7.458 -4.200 -21.383 1.00 97.25 107 ARG A O 1
ATOM 824 N N . ARG A 1 108 ? 5.511 -3.243 -20.815 1.00 98.38 108 ARG A N 1
ATOM 825 C CA . ARG A 1 108 ? 5.993 -1.858 -20.937 1.00 98.38 108 ARG A CA 1
ATOM 826 C C . ARG A 1 108 ? 7.016 -1.517 -19.853 1.00 98.38 108 ARG A C 1
ATOM 828 O O . ARG A 1 108 ? 8.014 -0.872 -20.162 1.00 98.38 108 ARG A O 1
ATOM 835 N N . MET A 1 109 ? 6.801 -1.996 -18.630 1.00 98.44 109 MET A N 1
ATOM 836 C CA . MET A 1 109 ? 7.759 -1.883 -17.532 1.00 98.44 109 MET A CA 1
ATOM 837 C C . MET A 1 109 ? 9.052 -2.641 -17.841 1.00 98.44 109 MET A C 1
ATOM 839 O O . MET A 1 109 ? 10.122 -2.099 -17.602 1.00 98.44 109 MET A O 1
ATOM 843 N N . GLY A 1 110 ? 8.974 -3.838 -18.432 1.00 97.75 110 GLY A N 1
ATOM 844 C CA . GLY A 1 110 ? 10.159 -4.598 -18.853 1.00 97.75 110 GLY A CA 1
ATOM 845 C C . GLY A 1 110 ? 11.029 -3.813 -19.838 1.00 97.75 110 GLY A C 1
ATOM 846 O O . GLY A 1 110 ? 12.190 -3.540 -19.555 1.00 97.75 110 GLY A O 1
ATOM 847 N N . ARG A 1 111 ? 10.428 -3.295 -20.920 1.00 98.31 111 ARG A N 1
ATOM 848 C CA . ARG A 1 111 ? 11.133 -2.429 -21.889 1.00 98.31 111 ARG A CA 1
ATOM 849 C C . ARG A 1 111 ? 11.730 -1.173 -21.252 1.00 98.31 111 ARG A C 1
ATOM 851 O O . ARG A 1 111 ? 12.799 -0.723 -21.651 1.00 98.31 111 ARG A O 1
ATOM 858 N N . PHE A 1 112 ? 11.041 -0.591 -20.271 1.00 98.56 112 PHE A N 1
ATOM 859 C CA . PHE A 1 112 ? 11.581 0.532 -19.511 1.00 98.56 112 PHE A CA 1
ATOM 860 C C . PHE A 1 112 ? 12.827 0.119 -18.716 1.00 98.56 112 PHE A C 1
ATOM 862 O O . PHE A 1 112 ? 13.849 0.790 -18.817 1.00 98.56 112 PHE A O 1
ATOM 869 N N . LEU A 1 113 ? 12.793 -1.003 -17.996 1.00 98.38 113 LEU A N 1
ATOM 870 C CA . LEU A 1 113 ? 13.948 -1.519 -17.253 1.00 98.38 113 LEU A CA 1
ATOM 871 C C . LEU A 1 113 ? 15.123 -1.863 -18.184 1.00 98.38 113 LEU A C 1
ATOM 873 O O . LEU A 1 113 ? 16.267 -1.531 -17.874 1.00 98.38 113 LEU A O 1
ATOM 877 N N . GLU A 1 114 ? 14.852 -2.444 -19.353 1.00 98.12 114 GLU A N 1
ATOM 878 C CA . GLU A 1 114 ? 15.860 -2.675 -20.398 1.00 98.12 114 GLU A CA 1
ATOM 879 C C . GLU A 1 114 ? 16.510 -1.363 -20.862 1.00 98.12 114 GLU A C 1
ATOM 881 O O . GLU A 1 114 ? 17.734 -1.271 -20.932 1.00 98.12 114 GLU A O 1
ATOM 886 N N . SER A 1 115 ? 15.717 -0.305 -21.082 1.00 97.94 115 SER A N 1
ATOM 887 C CA . SER A 1 115 ? 16.239 1.014 -21.482 1.00 97.94 115 SER A CA 1
ATOM 888 C C . SER A 1 115 ? 17.171 1.652 -20.442 1.00 97.94 115 SER A C 1
ATOM 890 O O . SER A 1 115 ? 18.001 2.492 -20.783 1.00 97.94 115 SER A O 1
ATOM 892 N N . LEU A 1 116 ? 17.080 1.221 -19.181 1.00 97.25 116 LEU A N 1
ATOM 893 C CA . LEU A 1 116 ? 17.957 1.655 -18.093 1.00 97.25 116 LEU A CA 1
ATOM 894 C C . LEU A 1 116 ? 19.236 0.816 -17.980 1.00 97.25 116 LEU A C 1
ATOM 896 O O . LEU A 1 116 ? 20.030 1.044 -17.063 1.00 97.25 116 LEU A O 1
ATOM 900 N N . GLY A 1 117 ? 19.443 -0.152 -18.874 1.00 96.62 117 GLY A N 1
ATOM 901 C CA . GLY A 1 117 ? 20.568 -1.087 -18.862 1.00 96.62 117 GLY A CA 1
ATOM 902 C C . GLY A 1 117 ? 20.269 -2.419 -18.172 1.00 96.62 117 GLY A C 1
ATOM 903 O O . GLY A 1 117 ? 21.207 -3.107 -17.776 1.00 96.62 117 GLY A O 1
ATOM 904 N N . GLY A 1 118 ? 18.992 -2.758 -17.976 1.00 96.75 118 GLY A N 1
ATOM 905 C CA . GLY A 1 118 ? 18.577 -4.121 -17.647 1.00 96.75 118 GLY A CA 1
ATOM 906 C C . GLY A 1 118 ? 18.577 -5.039 -18.869 1.00 96.75 118 GLY A C 1
ATOM 907 O O . GLY A 1 118 ? 18.816 -4.606 -19.995 1.00 96.75 118 GLY A O 1
ATOM 908 N N . THR A 1 119 ? 18.264 -6.311 -18.652 1.00 95.06 119 THR A N 1
ATOM 909 C CA . THR A 1 119 ? 18.179 -7.324 -19.717 1.00 95.06 119 THR A CA 1
ATOM 910 C C . THR A 1 119 ? 16.819 -8.003 -19.719 1.00 95.06 119 THR A C 1
ATOM 912 O O . THR A 1 119 ? 16.275 -8.268 -18.647 1.00 95.06 119 THR A O 1
ATOM 915 N N . ALA A 1 120 ? 16.311 -8.347 -20.905 1.00 93.56 120 ALA A N 1
ATOM 916 C CA . ALA A 1 120 ? 15.129 -9.192 -21.040 1.00 93.56 120 ALA A CA 1
ATOM 917 C C . ALA A 1 120 ? 15.374 -10.538 -20.325 1.00 93.56 120 ALA A C 1
ATOM 919 O O . ALA A 1 120 ? 16.337 -11.235 -20.662 1.00 93.56 120 ALA A O 1
ATOM 920 N N . PRO A 1 121 ? 14.561 -10.905 -19.322 1.00 91.12 121 PRO A N 1
ATOM 921 C CA . PRO A 1 121 ? 14.846 -12.067 -18.500 1.00 91.12 121 PRO A CA 1
ATOM 922 C C . PRO A 1 121 ? 14.466 -13.377 -19.195 1.00 91.12 121 PRO A C 1
ATOM 924 O O . PRO A 1 121 ? 13.429 -13.473 -19.852 1.00 91.12 121 PRO A O 1
ATOM 927 N N . SER A 1 122 ? 15.271 -14.420 -18.982 1.00 88.25 122 SER A N 1
ATOM 928 C CA . SER A 1 122 ? 14.874 -15.793 -19.304 1.00 88.25 122 SER A CA 1
ATOM 929 C C . SER A 1 122 ? 13.890 -16.343 -18.261 1.00 88.25 122 SER A C 1
ATOM 931 O O . SER A 1 122 ? 13.794 -15.831 -17.141 1.00 88.25 122 SER A O 1
ATOM 933 N N . GLY A 1 123 ? 13.192 -17.435 -18.594 1.00 83.38 123 GLY A N 1
ATOM 934 C CA . GLY A 1 123 ? 12.328 -18.143 -17.638 1.00 83.38 123 GLY A CA 1
ATOM 935 C C . GLY A 1 123 ? 13.069 -18.597 -16.370 1.00 83.38 123 GLY A C 1
ATOM 936 O O . GLY A 1 123 ? 12.513 -18.552 -15.275 1.00 83.38 123 GLY A O 1
ATOM 937 N N . GLU A 1 124 ? 14.351 -18.952 -16.485 1.00 84.62 124 GLU A N 1
ATOM 938 C CA . GLU A 1 124 ? 15.188 -19.340 -15.343 1.00 84.62 124 GLU A CA 1
ATOM 939 C C . GLU A 1 124 ? 15.507 -18.156 -14.421 1.00 84.62 124 GLU A C 1
ATOM 941 O O . GLU A 1 124 ? 15.399 -18.283 -13.199 1.00 84.62 124 GLU A O 1
ATOM 946 N N . MET A 1 125 ? 15.848 -16.991 -14.992 1.00 88.19 125 MET A N 1
ATOM 947 C CA . MET A 1 125 ? 16.107 -15.760 -14.228 1.00 88.19 125 MET A CA 1
ATOM 948 C C . MET A 1 125 ? 14.870 -15.324 -13.447 1.00 88.19 125 MET A C 1
ATOM 950 O O . MET A 1 125 ? 14.957 -14.917 -12.290 1.00 88.19 125 MET A O 1
ATOM 954 N N . ILE A 1 126 ? 13.708 -15.454 -14.080 1.00 87.19 126 ILE A N 1
ATOM 955 C CA . ILE A 1 126 ? 12.407 -15.209 -13.473 1.00 87.19 126 ILE A CA 1
ATOM 956 C C . ILE A 1 126 ? 12.170 -16.146 -12.285 1.00 87.19 126 ILE A C 1
ATOM 958 O O . ILE A 1 126 ? 11.892 -15.682 -11.181 1.00 87.19 126 ILE A O 1
ATOM 962 N N . ALA A 1 127 ? 12.321 -17.458 -12.486 1.00 85.44 127 ALA A N 1
ATOM 963 C CA . ALA A 1 127 ? 12.089 -18.438 -11.431 1.00 85.44 127 ALA A CA 1
ATOM 964 C C . ALA A 1 127 ? 13.050 -18.238 -10.246 1.00 85.44 127 ALA A C 1
ATOM 966 O O . ALA A 1 127 ? 12.659 -18.411 -9.090 1.00 85.44 127 ALA A O 1
ATOM 967 N N . HIS A 1 128 ? 14.297 -17.844 -10.523 1.00 88.06 128 HIS A N 1
ATOM 968 C CA . HIS A 1 128 ? 15.259 -17.448 -9.498 1.00 88.06 128 HIS A CA 1
ATOM 969 C C . HIS A 1 128 ? 14.785 -16.217 -8.718 1.00 88.06 128 HIS A C 1
ATOM 971 O O . HIS A 1 128 ? 14.692 -16.276 -7.492 1.00 88.06 128 HIS A O 1
ATOM 977 N N . ALA A 1 129 ? 14.408 -15.143 -9.419 1.00 89.50 129 ALA A N 1
ATOM 978 C CA . ALA A 1 129 ? 13.917 -13.914 -8.805 1.00 89.50 129 ALA A CA 1
ATOM 979 C C . ALA A 1 129 ? 12.698 -14.160 -7.899 1.00 89.50 129 ALA A C 1
ATOM 981 O O . ALA A 1 129 ? 12.631 -13.604 -6.805 1.00 89.50 129 ALA A O 1
ATOM 982 N N . CYS A 1 130 ? 11.770 -15.035 -8.305 1.00 87.25 130 CYS A N 1
ATOM 983 C CA . CYS A 1 130 ? 10.627 -15.435 -7.481 1.00 87.25 130 CYS A CA 1
ATOM 984 C C . CYS A 1 130 ? 11.034 -16.090 -6.161 1.00 87.25 130 CYS A C 1
ATOM 986 O O . CYS A 1 130 ? 10.468 -15.767 -5.115 1.00 87.25 130 CYS A O 1
ATOM 988 N N . ARG A 1 131 ? 12.007 -17.009 -6.193 1.00 85.69 131 ARG A N 1
ATOM 989 C CA . ARG A 1 131 ? 12.489 -17.687 -4.981 1.00 85.69 131 ARG A CA 1
ATOM 990 C C . ARG A 1 131 ? 13.126 -16.701 -4.004 1.00 85.69 131 ARG A C 1
ATOM 992 O O . ARG A 1 131 ? 12.832 -16.765 -2.813 1.00 85.69 131 ARG A O 1
ATOM 999 N N . GLU A 1 132 ? 13.925 -15.765 -4.509 1.00 85.56 132 GLU A N 1
ATOM 1000 C CA . GLU A 1 132 ? 14.550 -14.723 -3.687 1.00 85.56 132 GLU A CA 1
ATOM 1001 C C . GLU A 1 132 ? 13.509 -13.784 -3.069 1.00 85.56 132 GLU A C 1
ATOM 1003 O O . GLU A 1 132 ? 13.481 -13.628 -1.850 1.00 85.56 132 GLU A O 1
ATOM 1008 N N . CYS A 1 133 ? 12.595 -13.230 -3.877 1.00 81.19 133 CYS A N 1
ATOM 1009 C CA . CYS A 1 133 ? 11.535 -12.339 -3.386 1.00 81.19 133 CYS A CA 1
ATOM 1010 C C . CYS A 1 133 ? 10.669 -13.003 -2.307 1.00 81.19 133 CYS A C 1
ATOM 1012 O O . CYS A 1 133 ? 10.306 -12.359 -1.327 1.00 81.19 133 CYS A O 1
ATOM 1014 N N . ARG A 1 134 ? 10.345 -14.295 -2.459 1.00 76.62 134 ARG A N 1
ATOM 1015 C CA . ARG A 1 134 ? 9.525 -15.026 -1.483 1.00 76.62 134 ARG A CA 1
ATOM 1016 C C . ARG A 1 134 ? 10.206 -15.112 -0.119 1.00 76.62 134 ARG A C 1
ATOM 1018 O O . ARG A 1 134 ? 9.556 -14.856 0.892 1.00 76.62 134 ARG A O 1
ATOM 1025 N N . SER A 1 135 ? 11.505 -15.420 -0.098 1.00 61.62 135 SER A N 1
ATOM 1026 C CA . SER A 1 135 ? 12.282 -15.545 1.144 1.00 61.62 135 SER A CA 1
ATOM 1027 C C . SER A 1 135 ? 12.337 -14.251 1.969 1.00 61.62 135 SER A C 1
ATOM 1029 O O . SER A 1 135 ? 12.451 -14.306 3.188 1.00 61.62 135 SER A O 1
ATOM 1031 N N . GLU A 1 136 ? 12.182 -13.089 1.324 1.00 64.38 136 GLU A N 1
ATOM 1032 C CA . GLU A 1 136 ? 12.171 -11.770 1.972 1.00 64.38 136 GLU A CA 1
ATOM 1033 C C . GLU A 1 136 ? 10.811 -11.425 2.619 1.00 64.38 136 GLU A C 1
ATOM 1035 O O . GLU A 1 136 ? 10.722 -10.472 3.393 1.00 64.38 136 GLU A O 1
ATOM 1040 N N . THR A 1 137 ? 9.742 -12.174 2.309 1.00 60.00 137 THR A N 1
ATOM 1041 C CA . THR A 1 137 ? 8.356 -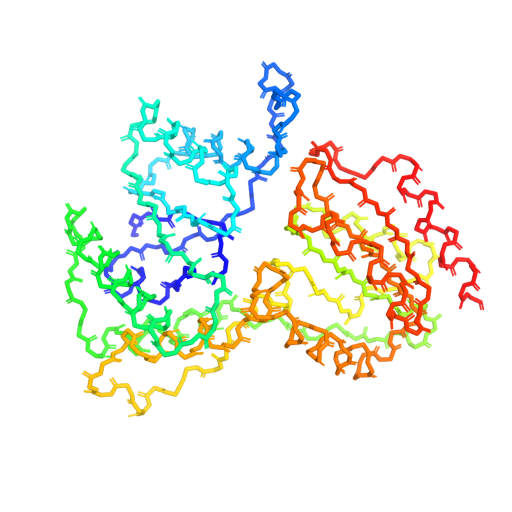11.859 2.724 1.00 60.00 137 THR A CA 1
ATOM 1042 C C . THR A 1 137 ? 7.792 -12.732 3.849 1.00 60.00 137 THR A C 1
ATOM 1044 O O . THR A 1 137 ? 6.720 -12.415 4.374 1.00 60.00 137 THR A O 1
ATOM 1047 N N . ASP A 1 138 ? 8.497 -13.793 4.253 1.00 53.38 138 ASP A N 1
ATOM 1048 C CA . ASP A 1 138 ? 8.080 -14.651 5.366 1.00 53.38 138 ASP A CA 1
ATOM 1049 C C . ASP A 1 138 ? 8.348 -13.946 6.707 1.00 53.38 138 ASP A C 1
ATOM 1051 O O . ASP A 1 138 ? 9.475 -13.868 7.193 1.00 53.38 138 ASP A O 1
ATOM 1055 N N . VAL A 1 139 ? 7.286 -13.421 7.322 1.00 50.94 139 VAL A N 1
ATOM 1056 C CA . VAL A 1 139 ? 7.314 -12.919 8.702 1.00 50.94 139 VAL A CA 1
ATOM 1057 C C . VAL A 1 139 ? 6.775 -14.023 9.616 1.00 50.94 139 VAL A C 1
ATOM 1059 O O . VAL A 1 139 ? 5.655 -14.487 9.382 1.00 50.94 139 VAL A O 1
ATOM 1062 N N . PRO A 1 140 ? 7.521 -14.458 10.648 1.00 46.78 140 PRO A N 1
ATOM 1063 C CA . PRO A 1 140 ? 7.039 -15.474 11.575 1.00 46.78 140 PRO A CA 1
ATOM 1064 C C . PRO A 1 140 ? 5.773 -15.000 12.296 1.00 46.78 140 PRO A C 1
ATOM 1066 O O . PRO A 1 140 ? 5.651 -13.831 12.674 1.00 46.78 140 PRO A O 1
ATOM 1069 N N . ALA A 1 141 ? 4.824 -15.917 12.490 1.00 50.38 141 ALA A N 1
ATOM 1070 C CA . ALA A 1 141 ? 3.631 -15.657 13.285 1.00 50.38 141 ALA A CA 1
ATOM 1071 C C . ALA A 1 141 ? 4.044 -15.276 14.717 1.00 50.38 141 ALA A C 1
ATOM 1073 O O . ALA A 1 141 ? 4.843 -15.976 15.339 1.00 50.38 141 ALA A O 1
ATOM 1074 N N . ARG A 1 142 ? 3.523 -14.158 15.238 1.00 55.22 142 ARG A N 1
ATOM 1075 C CA . ARG A 1 142 ? 3.710 -13.792 16.649 1.00 55.22 142 ARG A CA 1
ATOM 1076 C C . ARG A 1 142 ? 2.885 -14.737 17.521 1.00 55.22 142 ARG A C 1
ATOM 1078 O O . ARG A 1 142 ? 1.726 -14.998 17.207 1.00 55.22 142 ARG A O 1
ATOM 1085 N N . GLU A 1 143 ? 3.485 -15.225 18.603 1.00 52.25 143 GLU A N 1
ATOM 1086 C CA . GLU A 1 143 ? 2.780 -16.005 19.622 1.00 52.25 143 GLU A CA 1
ATOM 1087 C C . GLU A 1 143 ? 1.711 -15.130 20.296 1.00 52.25 143 GLU A C 1
ATOM 1089 O O . GLU A 1 143 ? 1.982 -14.002 20.715 1.00 52.25 143 GLU A O 1
ATOM 1094 N N . ASP A 1 144 ? 0.479 -15.640 20.337 1.00 59.19 144 ASP A N 1
ATOM 1095 C CA . ASP A 1 144 ? -0.698 -14.932 20.844 1.00 59.19 144 ASP A CA 1
ATOM 1096 C C . ASP A 1 144 ? -0.856 -15.224 22.345 1.00 59.19 144 ASP A C 1
ATOM 1098 O O . ASP A 1 144 ? -1.067 -16.370 22.750 1.00 59.19 144 ASP A O 1
ATOM 1102 N N . SER A 1 145 ? -0.742 -14.198 23.190 1.00 59.31 145 SER A N 1
ATOM 1103 C CA . SER A 1 145 ? -1.155 -14.294 24.591 1.00 59.31 145 SER A CA 1
ATOM 1104 C C . SER A 1 145 ? -2.669 -14.081 24.636 1.00 59.31 145 SER A C 1
ATOM 1106 O O . SER A 1 145 ? -3.116 -12.946 24.471 1.00 59.31 145 SER A O 1
ATOM 1108 N N . GLY A 1 146 ? -3.449 -15.143 24.855 1.00 65.94 146 GLY A N 1
ATOM 1109 C CA . GLY A 1 146 ? -4.919 -15.158 24.730 1.00 65.94 146 GLY A CA 1
ATOM 1110 C C . GLY A 1 146 ? -5.731 -14.258 25.679 1.00 65.94 146 GLY A C 1
ATOM 1111 O O . GLY A 1 146 ? -6.931 -14.463 25.799 1.00 65.94 146 GLY A O 1
ATOM 1112 N N . ASP A 1 147 ? -5.101 -13.290 26.345 1.00 84.75 147 ASP A N 1
ATOM 1113 C CA . ASP A 1 147 ? -5.705 -12.378 27.329 1.00 84.75 147 ASP A CA 1
ATOM 1114 C C . ASP A 1 147 ? -5.868 -10.934 26.796 1.00 84.75 147 ASP A C 1
ATOM 1116 O O . ASP A 1 147 ? -6.306 -10.035 27.509 1.00 84.75 147 ASP A O 1
ATOM 1120 N N . LYS A 1 148 ? -5.481 -10.666 25.537 1.00 93.88 148 LYS A N 1
ATOM 1121 C CA . LYS A 1 148 ? -5.544 -9.327 24.917 1.00 93.88 148 LYS A CA 1
ATOM 1122 C C . LYS A 1 148 ? -6.699 -9.201 23.924 1.00 93.88 148 LYS A C 1
ATOM 1124 O O . LYS A 1 148 ? -6.983 -10.137 23.181 1.00 93.88 148 LYS A O 1
ATOM 1129 N N . VAL A 1 149 ? -7.282 -8.002 23.826 1.00 96.69 149 VAL A N 1
ATOM 1130 C CA . VAL A 1 149 ? -8.297 -7.679 22.806 1.00 96.69 149 VAL A CA 1
ATOM 1131 C C . VAL A 1 149 ? -7.682 -7.774 21.410 1.00 96.69 149 VAL A C 1
ATOM 1133 O O . VAL A 1 149 ? -6.692 -7.108 21.102 1.00 96.69 149 VAL A O 1
ATOM 1136 N N . ARG A 1 150 ? -8.278 -8.578 20.535 1.00 96.88 150 ARG A N 1
ATOM 1137 C CA . ARG A 1 150 ? -7.741 -8.878 19.203 1.00 96.88 150 ARG A CA 1
ATOM 1138 C C . ARG A 1 150 ? -8.230 -7.852 18.190 1.00 96.88 150 ARG A C 1
ATOM 1140 O O . ARG A 1 150 ? -9.423 -7.758 17.913 1.00 96.88 150 ARG A O 1
ATOM 1147 N N . LEU A 1 151 ? -7.309 -7.076 17.629 1.00 98.06 151 LEU A N 1
ATOM 1148 C CA . LEU A 1 151 ? -7.611 -5.959 16.739 1.00 98.06 151 LEU A CA 1
ATOM 1149 C C . LEU A 1 151 ? -7.153 -6.220 15.304 1.00 98.06 151 LEU A C 1
ATOM 1151 O O . LEU A 1 151 ? -6.108 -6.830 15.067 1.00 98.06 151 LEU A O 1
ATOM 1155 N N . ALA A 1 152 ? -7.895 -5.667 14.347 1.00 97.88 152 ALA A N 1
ATOM 1156 C CA . ALA A 1 152 ? -7.437 -5.491 12.973 1.00 97.88 152 ALA A CA 1
ATOM 1157 C C . ALA A 1 152 ? -7.024 -4.038 12.714 1.00 97.88 152 ALA A C 1
ATOM 1159 O O . ALA A 1 152 ? -7.736 -3.110 13.097 1.00 97.88 152 ALA A O 1
ATOM 1160 N N . LEU A 1 153 ? -5.917 -3.833 12.000 1.00 97.69 153 LEU A N 1
ATOM 1161 C CA . LEU A 1 153 ? -5.602 -2.557 11.361 1.00 97.69 153 LEU A CA 1
ATOM 1162 C C . LEU A 1 153 ? -5.998 -2.643 9.887 1.00 97.69 153 LEU A C 1
ATOM 1164 O O . LEU A 1 153 ? -5.500 -3.499 9.166 1.00 97.69 153 LEU A O 1
ATOM 1168 N N . ILE A 1 154 ? -6.879 -1.760 9.428 1.00 97.56 154 ILE A N 1
ATOM 1169 C CA . ILE A 1 154 ? -7.421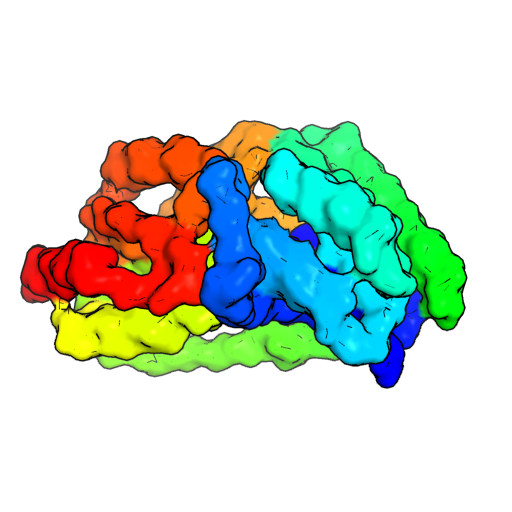 -1.779 8.064 1.00 97.56 154 ILE A CA 1
ATOM 1170 C C . ILE A 1 154 ? -7.151 -0.424 7.417 1.00 97.56 154 ILE A C 1
ATOM 1172 O O . ILE A 1 154 ? -7.403 0.607 8.038 1.00 97.56 154 ILE A O 1
ATOM 1176 N N . GLY A 1 155 ? -6.688 -0.400 6.165 1.00 95.56 155 GLY A N 1
ATOM 1177 C CA . GLY A 1 155 ? -6.669 0.840 5.392 1.00 95.56 155 GLY A CA 1
ATOM 1178 C C . GLY A 1 155 ? -5.451 1.076 4.504 1.00 95.56 155 GLY A C 1
ATOM 1179 O O . GLY A 1 155 ? -4.851 0.161 3.933 1.00 95.56 155 GLY A O 1
ATOM 1180 N N . GLY A 1 156 ? -5.103 2.355 4.362 1.00 92.25 156 GLY A N 1
ATOM 1181 C CA . GLY A 1 156 ? -3.999 2.814 3.521 1.00 92.25 156 GLY A CA 1
ATOM 1182 C C . GLY A 1 156 ? -2.612 2.428 4.056 1.00 92.25 156 GLY A C 1
ATOM 1183 O O . GLY A 1 156 ? -2.495 1.757 5.081 1.00 92.25 156 GLY A O 1
ATOM 1184 N N . PRO A 1 157 ? -1.530 2.844 3.370 1.00 90.75 157 PRO A N 1
ATOM 1185 C CA . PRO A 1 157 ? -0.170 2.465 3.754 1.00 90.75 157 PRO A CA 1
ATOM 1186 C C . PRO A 1 157 ? 0.133 2.879 5.196 1.00 90.75 157 PRO A C 1
ATOM 1188 O O . PRO A 1 157 ? 0.014 4.058 5.512 1.00 90.75 157 PRO A O 1
ATOM 1191 N N . SER A 1 158 ? 0.528 1.939 6.054 1.00 85.56 158 SER A N 1
ATOM 1192 C CA . SER A 1 158 ? 0.716 2.210 7.492 1.00 85.56 158 SER A CA 1
ATOM 1193 C C . SER A 1 158 ? 2.002 1.618 8.075 1.00 85.56 158 SER A C 1
ATOM 1195 O O . SER A 1 158 ? 2.248 1.760 9.269 1.00 85.56 158 SER A O 1
ATOM 1197 N N . ALA A 1 159 ? 2.864 1.009 7.252 1.00 80.50 159 ALA A N 1
ATOM 1198 C CA . ALA A 1 159 ? 4.131 0.419 7.701 1.00 80.50 159 ALA A CA 1
ATOM 1199 C C . ALA A 1 159 ? 5.015 1.373 8.530 1.00 80.50 159 ALA A C 1
ATOM 1201 O O . ALA A 1 159 ? 5.674 0.928 9.467 1.00 80.50 159 ALA A O 1
ATOM 1202 N N . GLY A 1 160 ? 5.003 2.678 8.230 1.00 81.56 160 GLY A N 1
ATOM 1203 C CA . GLY A 1 160 ? 5.774 3.684 8.976 1.00 81.56 160 GLY A CA 1
ATOM 1204 C C . GLY A 1 160 ? 5.299 3.881 10.420 1.00 81.56 160 GLY A C 1
ATOM 1205 O O . GLY A 1 160 ? 6.115 4.132 11.305 1.00 81.56 160 GLY A O 1
ATOM 1206 N N . ASP A 1 161 ? 4.003 3.682 10.668 1.00 85.75 161 ASP A N 1
ATOM 1207 C CA . ASP A 1 161 ? 3.366 3.855 11.978 1.00 85.75 161 ASP A CA 1
ATOM 1208 C C . ASP A 1 161 ? 3.109 2.526 12.700 1.00 85.75 161 ASP A C 1
ATOM 1210 O O . ASP A 1 161 ? 2.759 2.536 13.879 1.00 85.75 161 ASP A O 1
ATOM 1214 N N . MET A 1 162 ? 3.289 1.381 12.030 1.00 89.50 162 MET A N 1
ATOM 1215 C CA . MET A 1 162 ? 2.871 0.064 12.528 1.00 89.50 162 MET A CA 1
ATOM 1216 C C . MET A 1 162 ? 3.389 -0.244 13.936 1.00 89.50 162 MET A C 1
ATOM 1218 O O . MET A 1 162 ? 2.628 -0.696 14.790 1.00 89.50 162 MET A O 1
ATOM 1222 N N . ARG A 1 163 ? 4.668 0.047 14.207 1.00 90.50 163 ARG A N 1
ATOM 1223 C CA . ARG A 1 163 ? 5.248 -0.136 15.548 1.00 90.50 163 ARG A CA 1
ATOM 1224 C C . ARG A 1 163 ? 4.537 0.724 16.591 1.00 90.50 163 ARG A C 1
ATOM 1226 O O . ARG A 1 163 ? 4.083 0.201 17.595 1.00 90.50 163 ARG A O 1
ATOM 1233 N N . ARG A 1 164 ? 4.347 2.017 16.309 1.00 91.94 164 ARG A N 1
ATOM 1234 C CA . ARG A 1 164 ? 3.683 2.955 17.231 1.00 91.94 164 ARG A CA 1
ATOM 1235 C C . ARG A 1 164 ? 2.226 2.568 17.492 1.00 91.94 164 ARG A C 1
ATOM 1237 O O . ARG A 1 164 ? 1.767 2.680 18.624 1.00 91.94 164 ARG A O 1
ATOM 1244 N N . LEU A 1 165 ? 1.513 2.112 16.458 1.00 93.00 165 LEU A N 1
ATOM 1245 C CA . LEU A 1 165 ? 0.137 1.616 16.570 1.00 93.00 165 LEU A CA 1
ATOM 1246 C C . LEU A 1 165 ? 0.079 0.341 17.412 1.00 93.00 165 LEU A C 1
ATOM 1248 O O . LEU A 1 165 ? -0.780 0.234 18.282 1.00 93.00 165 LEU A O 1
ATOM 1252 N N . SER A 1 166 ? 1.012 -0.587 17.188 1.00 94.19 166 SER A N 1
ATOM 1253 C CA . SER A 1 166 ? 1.119 -1.821 17.971 1.00 94.19 166 SER A CA 1
ATOM 1254 C C . SER A 1 166 ? 1.397 -1.511 19.440 1.00 94.19 166 SER A C 1
ATOM 1256 O O . SER A 1 166 ? 0.649 -1.965 20.296 1.00 94.19 166 SER A O 1
ATOM 1258 N N . ASP A 1 167 ? 2.386 -0.660 19.732 1.00 94.62 167 ASP A N 1
ATOM 1259 C CA . ASP A 1 167 ? 2.739 -0.273 21.102 1.00 94.62 167 ASP A CA 1
ATOM 1260 C C . ASP A 1 167 ? 1.567 0.417 21.818 1.00 94.62 167 ASP A C 1
ATOM 1262 O O . ASP A 1 167 ? 1.336 0.195 23.005 1.00 94.62 167 ASP A O 1
ATOM 1266 N N . LEU A 1 168 ? 0.824 1.276 21.109 1.00 95.69 168 LEU A N 1
ATOM 1267 C CA . LEU A 1 168 ? -0.379 1.922 21.635 1.00 95.69 168 LEU A CA 1
ATOM 1268 C C . LEU A 1 168 ? -1.457 0.890 21.985 1.00 95.69 168 LEU A C 1
ATOM 1270 O O . LEU A 1 168 ? -1.979 0.916 23.098 1.00 95.69 168 LEU A O 1
ATOM 1274 N N . CYS A 1 169 ? -1.757 -0.029 21.063 1.00 95.69 169 CYS A N 1
ATOM 1275 C CA . CYS A 1 169 ? -2.735 -1.086 21.302 1.00 95.69 169 CYS A CA 1
ATOM 1276 C C . CYS A 1 169 ? -2.302 -1.974 22.474 1.00 95.69 169 CYS A C 1
ATOM 1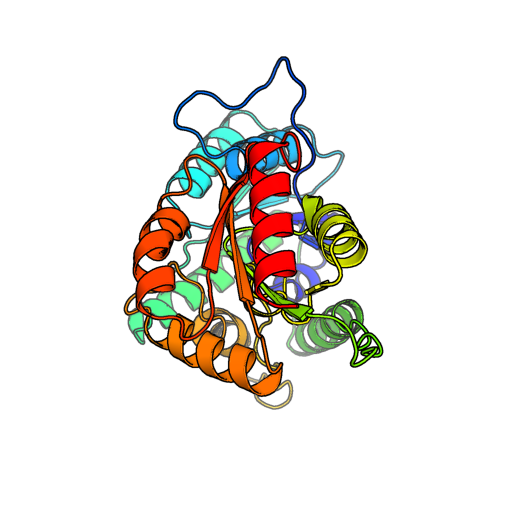278 O O . CYS A 1 169 ? -3.106 -2.231 23.362 1.00 95.69 169 CYS A O 1
ATOM 1280 N N . GLU A 1 170 ? -1.031 -2.379 22.528 1.00 95.12 170 GLU A N 1
ATOM 1281 C CA . GLU A 1 170 ? -0.493 -3.226 23.596 1.00 95.12 170 GLU A CA 1
ATOM 1282 C C . GLU A 1 170 ? -0.597 -2.569 24.974 1.00 95.12 170 GLU A C 1
ATOM 1284 O O . GLU A 1 170 ? -1.032 -3.228 25.919 1.00 95.12 170 GLU A O 1
ATOM 1289 N N . ARG A 1 171 ? -0.272 -1.273 25.096 1.00 95.00 171 ARG A N 1
ATOM 1290 C CA . ARG A 1 171 ? -0.453 -0.524 26.354 1.00 95.00 171 ARG A CA 1
ATOM 1291 C C . ARG A 1 171 ? -1.919 -0.418 26.766 1.00 95.00 171 ARG A C 1
ATOM 1293 O O . ARG A 1 171 ? -2.217 -0.489 27.955 1.00 95.00 171 ARG A O 1
ATOM 1300 N N . ALA A 1 172 ? -2.821 -0.280 25.797 1.00 95.62 172 ALA A N 1
ATOM 1301 C CA . ALA A 1 172 ? -4.257 -0.260 26.044 1.00 95.62 172 ALA A CA 1
ATOM 1302 C C . ALA A 1 172 ? -4.831 -1.651 26.370 1.00 95.62 172 ALA A C 1
ATOM 1304 O O . ALA A 1 172 ? -5.959 -1.732 26.841 1.00 95.62 172 ALA A O 1
ATOM 1305 N N . GLY A 1 173 ? -4.077 -2.741 26.157 1.00 95.94 173 GLY A N 1
ATOM 1306 C CA . GLY A 1 173 ? -4.533 -4.121 26.371 1.00 95.94 173 GLY A CA 1
ATOM 1307 C C . GLY A 1 173 ? -5.007 -4.884 25.150 1.00 95.94 173 GLY A C 1
ATOM 1308 O O . GLY A 1 173 ? -5.574 -5.964 25.293 1.00 95.94 173 GLY A O 1
ATOM 1309 N N . GLY A 1 174 ? -4.816 -4.316 23.970 1.00 96.38 174 GLY A N 1
ATOM 1310 C CA . GLY A 1 174 ? -5.098 -4.950 22.699 1.00 96.38 174 GLY A CA 1
ATOM 1311 C C . GLY A 1 174 ? -3.843 -5.516 22.045 1.00 96.38 174 GLY A C 1
ATOM 1312 O O . GLY A 1 174 ? -2.714 -5.324 22.494 1.00 96.38 174 GLY A O 1
ATOM 1313 N N . THR A 1 175 ? -4.039 -6.216 20.940 1.00 96.38 175 THR A N 1
ATOM 1314 C CA . THR A 1 175 ? -2.976 -6.716 20.073 1.00 96.38 175 THR A CA 1
ATOM 1315 C C . THR A 1 175 ? -3.463 -6.697 18.630 1.00 96.38 175 THR A C 1
ATOM 1317 O O . THR A 1 175 ? -4.608 -7.054 18.355 1.00 96.38 175 THR A O 1
ATOM 1320 N N . ILE A 1 176 ? -2.623 -6.246 17.696 1.00 95.69 176 ILE A N 1
ATOM 1321 C CA . ILE A 1 176 ? -2.957 -6.268 16.268 1.00 95.69 176 ILE A CA 1
ATOM 1322 C C . ILE A 1 176 ? -2.670 -7.678 15.749 1.00 95.69 176 ILE A C 1
ATOM 1324 O O . ILE A 1 176 ? -1.513 -8.068 15.607 1.00 95.69 176 ILE A O 1
ATOM 1328 N N . VAL A 1 177 ? -3.728 -8.437 15.468 1.00 95.50 177 VAL A N 1
ATOM 1329 C CA . VAL A 1 177 ? -3.653 -9.823 14.959 1.00 95.50 177 VAL A CA 1
ATOM 1330 C C . VAL A 1 177 ? -3.873 -9.917 13.449 1.00 95.50 177 VAL A C 1
ATOM 1332 O O . VAL A 1 177 ? -3.662 -10.975 12.857 1.00 95.50 177 VAL A O 1
ATOM 1335 N N . LEU A 1 178 ? -4.313 -8.820 12.830 1.00 95.62 178 LEU A N 1
ATOM 1336 C CA . LEU A 1 178 ? -4.516 -8.699 11.392 1.00 95.62 178 LEU A CA 1
ATOM 1337 C C . LEU A 1 178 ? -4.048 -7.322 10.915 1.00 95.62 178 LEU A C 1
ATOM 1339 O O . LEU A 1 178 ? -4.641 -6.302 11.269 1.00 95.62 178 LEU A O 1
ATOM 1343 N N . ASP A 1 179 ? -3.024 -7.296 10.064 1.00 95.69 179 ASP A N 1
ATOM 1344 C CA . ASP A 1 179 ? -2.648 -6.104 9.300 1.00 95.69 179 ASP A CA 1
ATOM 1345 C C . ASP A 1 179 ? -3.286 -6.171 7.906 1.00 95.69 179 ASP A C 1
ATOM 1347 O O . ASP A 1 179 ? -2.702 -6.665 6.945 1.00 95.69 179 ASP A O 1
ATOM 1351 N N . ALA A 1 180 ? -4.508 -5.667 7.791 1.00 96.25 180 ALA A N 1
ATOM 1352 C CA . ALA A 1 180 ? -5.253 -5.534 6.543 1.00 96.25 180 ALA A CA 1
ATOM 1353 C C . ALA A 1 180 ? -4.972 -4.195 5.829 1.00 96.25 180 ALA A C 1
ATOM 1355 O O . ALA A 1 180 ? -5.832 -3.660 5.124 1.00 96.25 180 ALA A O 1
ATOM 1356 N N . THR A 1 181 ? -3.777 -3.622 6.002 1.00 95.25 181 THR A N 1
ATOM 1357 C CA . THR A 1 181 ? -3.359 -2.428 5.260 1.00 95.25 181 THR A CA 1
ATOM 1358 C C . THR A 1 181 ? -2.708 -2.782 3.930 1.00 95.25 181 THR A C 1
ATOM 1360 O O . THR A 1 181 ? -2.184 -3.878 3.740 1.00 95.25 181 THR A O 1
ATOM 1363 N N . VAL A 1 182 ? -2.622 -1.821 3.005 1.00 91.94 182 VAL A N 1
ATOM 1364 C CA . VAL A 1 182 ? -1.898 -2.017 1.726 1.00 91.94 182 VAL A CA 1
ATOM 1365 C C . VAL A 1 182 ? -0.390 -2.244 1.889 1.00 91.94 182 VAL A C 1
ATOM 1367 O O . VAL A 1 182 ? 0.308 -2.430 0.894 1.00 91.94 182 VAL A O 1
ATOM 1370 N N . THR A 1 183 ? 0.144 -2.167 3.105 1.00 90.19 183 THR A N 1
ATOM 1371 C CA . THR A 1 183 ? 1.526 -2.536 3.441 1.00 90.19 183 THR A CA 1
ATOM 1372 C C . THR A 1 183 ? 1.626 -3.855 4.210 1.00 90.19 183 THR A C 1
ATOM 1374 O O . THR A 1 183 ? 2.739 -4.310 4.447 1.00 90.19 183 THR A O 1
ATOM 1377 N N . GLY A 1 184 ? 0.487 -4.457 4.555 1.00 91.69 184 GLY A N 1
ATOM 1378 C CA . GLY A 1 184 ? 0.362 -5.703 5.299 1.00 91.69 184 GLY A CA 1
ATOM 1379 C C . GLY A 1 184 ? -0.160 -6.867 4.462 1.00 91.69 184 GLY A C 1
ATOM 1380 O O . GLY A 1 184 ? 0.142 -7.003 3.275 1.00 91.69 184 GLY A O 1
ATOM 1381 N N . GLU A 1 185 ? -0.974 -7.713 5.091 1.00 92.94 185 GLU A N 1
ATOM 1382 C CA . GLU A 1 185 ? -1.514 -8.956 4.533 1.00 92.94 185 GLU A CA 1
ATOM 1383 C C . GLU A 1 185 ? -2.413 -8.729 3.312 1.00 92.94 185 GLU A C 1
ATOM 1385 O O . GLU A 1 185 ? -2.390 -9.548 2.395 1.00 92.94 1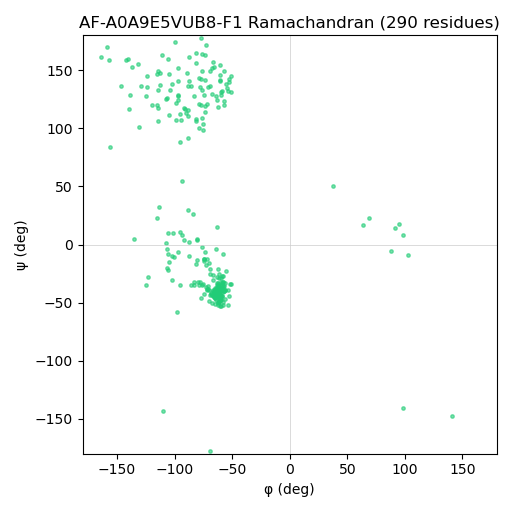85 GLU A O 1
ATOM 1390 N N . LEU A 1 186 ? -3.148 -7.609 3.259 1.00 92.75 186 LEU A N 1
ATOM 1391 C CA . LEU A 1 186 ? -4.002 -7.242 2.114 1.00 92.75 186 LEU A CA 1
ATOM 1392 C C . LEU A 1 186 ? -3.201 -7.145 0.809 1.00 92.75 186 LEU A C 1
ATOM 1394 O O . LEU A 1 186 ? -3.718 -7.403 -0.273 1.00 92.75 186 LEU A O 1
ATOM 1398 N N . ALA A 1 187 ? -1.937 -6.742 0.913 1.00 89.94 187 ALA A N 1
ATOM 1399 C CA . ALA A 1 187 ? -1.054 -6.498 -0.216 1.00 89.94 187 ALA A CA 1
ATOM 1400 C C . ALA A 1 187 ? -0.219 -7.714 -0.636 1.00 89.94 187 ALA A C 1
ATOM 1402 O O . ALA A 1 187 ? 0.631 -7.573 -1.518 1.00 89.94 187 ALA A O 1
ATOM 1403 N N . ARG A 1 188 ? -0.427 -8.880 -0.014 1.00 88.88 188 ARG A N 1
ATOM 1404 C CA . ARG A 1 188 ? 0.273 -10.109 -0.393 1.00 88.88 188 ARG A CA 1
ATOM 1405 C C . ARG A 1 188 ? -0.300 -10.656 -1.698 1.00 88.88 188 ARG A C 1
ATOM 1407 O O . ARG A 1 188 ? -1.506 -10.848 -1.830 1.00 88.88 188 ARG A O 1
ATOM 1414 N N . GLN A 1 189 ? 0.585 -10.926 -2.647 1.00 86.88 189 GLN A N 1
ATOM 1415 C CA . GLN A 1 189 ? 0.264 -11.646 -3.871 1.00 86.88 189 GLN A CA 1
ATOM 1416 C C . GLN A 1 189 ? -0.103 -13.106 -3.573 1.00 86.88 189 GLN A C 1
ATOM 1418 O O . GLN A 1 189 ? 0.321 -13.676 -2.562 1.00 86.88 189 GLN A O 1
ATOM 1423 N N . ALA A 1 190 ? -0.855 -13.736 -4.476 1.00 86.50 190 ALA A N 1
ATOM 1424 C CA . ALA A 1 190 ? -1.009 -15.187 -4.430 1.00 86.50 190 ALA A CA 1
ATOM 1425 C C . ALA A 1 190 ? 0.337 -15.880 -4.725 1.00 86.50 190 ALA A C 1
ATOM 1427 O O . ALA A 1 190 ? 1.176 -15.311 -5.432 1.00 86.50 190 ALA A O 1
ATOM 1428 N N . PRO A 1 191 ? 0.559 -17.108 -4.218 1.00 83.56 191 PRO A N 1
ATOM 1429 C CA . PRO A 1 191 ? 1.722 -17.900 -4.594 1.00 83.56 191 PRO A CA 1
ATOM 1430 C C . PRO A 1 191 ? 1.857 -17.999 -6.117 1.00 83.56 191 PRO A C 1
ATOM 1432 O O . PRO A 1 191 ? 0.891 -18.307 -6.814 1.00 83.56 191 PRO A O 1
ATOM 1435 N N . LEU A 1 192 ? 3.061 -17.739 -6.624 1.00 82.81 192 LEU A N 1
ATOM 1436 C CA . LEU A 1 192 ? 3.387 -17.952 -8.029 1.00 82.81 192 LEU A CA 1
ATOM 1437 C C . LEU A 1 192 ? 3.611 -19.449 -8.260 1.00 82.81 192 LEU A C 1
ATOM 1439 O O . LEU A 1 192 ? 4.504 -20.041 -7.653 1.00 82.81 192 LEU A O 1
ATOM 1443 N N . ASP A 1 193 ? 2.816 -20.049 -9.140 1.00 73.31 193 ASP A N 1
ATOM 1444 C CA . ASP A 1 193 ? 3.064 -21.397 -9.650 1.00 73.31 193 ASP A CA 1
ATOM 1445 C C . ASP A 1 193 ? 4.205 -21.330 -10.664 1.00 73.31 193 ASP A C 1
ATOM 1447 O O . ASP A 1 193 ? 3.970 -20.943 -11.801 1.00 73.31 193 ASP A O 1
ATOM 1451 N N . LEU A 1 194 ? 5.428 -21.666 -10.235 1.00 71.00 194 LEU A N 1
ATOM 1452 C CA . LEU A 1 194 ? 6.647 -21.583 -11.048 1.00 71.00 194 LEU A CA 1
ATOM 1453 C C . LEU A 1 194 ? 6.744 -22.663 -12.134 1.00 71.00 194 LEU A C 1
ATOM 1455 O O . LEU A 1 194 ? 7.524 -22.492 -13.068 1.00 71.00 194 LEU A O 1
ATOM 1459 N N . GLU A 1 195 ? 5.977 -23.751 -12.034 1.00 65.44 195 GLU A N 1
ATOM 1460 C CA . GLU A 1 195 ? 5.985 -24.833 -13.027 1.00 65.44 195 GLU A CA 1
ATOM 1461 C C . GLU A 1 195 ? 5.078 -24.496 -14.220 1.00 65.44 195 GLU A C 1
ATOM 1463 O O . GLU A 1 195 ? 5.421 -24.791 -15.365 1.00 65.44 195 GLU A O 1
ATOM 1468 N N . ALA A 1 196 ? 3.984 -23.762 -13.988 1.00 59.19 196 ALA A N 1
ATOM 1469 C CA . ALA A 1 196 ? 3.120 -23.225 -15.045 1.00 59.19 196 ALA A CA 1
ATOM 1470 C C . ALA A 1 196 ? 3.723 -22.025 -15.819 1.00 59.19 196 ALA A C 1
ATOM 1472 O O . ALA A 1 196 ? 3.151 -21.576 -16.814 1.00 59.19 196 ALA A O 1
ATOM 1473 N N . VAL A 1 197 ? 4.883 -21.494 -15.398 1.00 60.72 197 VAL A N 1
ATOM 1474 C CA . VAL A 1 197 ? 5.501 -20.248 -15.920 1.00 60.72 197 VAL A CA 1
ATOM 1475 C C . VAL A 1 197 ? 6.097 -20.373 -17.326 1.00 60.72 197 VAL A C 1
ATOM 1477 O O . VAL A 1 197 ? 6.382 -19.355 -17.954 1.00 60.72 197 VAL A O 1
ATOM 1480 N N . GLY A 1 198 ? 6.258 -21.586 -17.861 1.00 56.69 198 GLY A N 1
ATOM 1481 C CA . GLY A 1 198 ? 7.071 -21.862 -19.053 1.00 56.69 198 GLY A CA 1
ATOM 1482 C C . GLY A 1 198 ? 6.725 -21.130 -20.365 1.00 56.69 198 GLY A C 1
ATOM 1483 O O . GLY A 1 198 ? 7.510 -21.238 -21.301 1.00 56.69 198 GLY A O 1
ATOM 1484 N N . ALA A 1 199 ? 5.615 -20.383 -20.471 1.00 60.59 199 ALA A N 1
ATOM 1485 C CA . ALA A 1 199 ? 5.206 -19.736 -21.728 1.00 60.59 199 ALA A CA 1
ATOM 1486 C C . ALA A 1 199 ? 4.966 -18.206 -21.678 1.00 60.59 199 ALA A C 1
ATOM 1488 O O . ALA A 1 199 ? 5.266 -17.540 -22.667 1.00 60.59 199 ALA A O 1
ATOM 1489 N N . ASP A 1 200 ? 4.453 -17.619 -20.583 1.00 79.88 200 ASP A N 1
ATOM 1490 C CA . ASP A 1 200 ? 4.162 -16.166 -20.503 1.00 79.88 200 ASP A CA 1
ATOM 1491 C C . ASP A 1 200 ? 4.155 -15.664 -19.044 1.00 79.88 200 ASP A C 1
ATOM 1493 O O . ASP A 1 200 ? 3.119 -15.577 -18.384 1.00 79.88 200 ASP A O 1
ATOM 1497 N N . PHE A 1 201 ? 5.329 -15.347 -18.495 1.00 85.12 201 PHE A N 1
ATOM 1498 C CA . PHE A 1 201 ? 5.442 -14.921 -17.094 1.00 85.12 201 PHE A CA 1
ATOM 1499 C C . PHE A 1 201 ? 4.648 -13.652 -16.725 1.00 85.12 201 PHE A C 1
ATOM 1501 O O . PHE A 1 201 ? 4.080 -13.617 -15.630 1.00 85.12 201 PHE A O 1
ATOM 1508 N N . PRO A 1 202 ? 4.532 -12.625 -17.592 1.00 90.81 202 PRO A N 1
ATOM 1509 C CA . PRO A 1 202 ? 3.606 -11.520 -17.357 1.00 90.81 202 PRO A CA 1
ATOM 1510 C C . PRO A 1 202 ? 2.168 -11.952 -17.026 1.00 90.81 202 PRO A C 1
ATOM 1512 O O . PRO A 1 202 ? 1.527 -11.306 -16.199 1.00 90.81 202 PRO A O 1
ATOM 1515 N N . GLU A 1 203 ? 1.663 -13.049 -17.598 1.00 91.00 203 GLU A N 1
ATOM 1516 C CA . GLU A 1 203 ? 0.337 -13.583 -17.251 1.00 91.00 203 GLU A CA 1
ATOM 1517 C C . GLU A 1 203 ? 0.299 -14.220 -15.859 1.00 91.00 203 GLU A C 1
ATOM 1519 O O . GLU A 1 203 ? -0.666 -14.025 -15.115 1.00 91.00 203 GLU A O 1
ATOM 1524 N N . ALA A 1 204 ? 1.355 -14.934 -15.466 1.00 90.00 204 ALA A N 1
ATOM 1525 C CA . ALA A 1 204 ? 1.472 -15.485 -14.116 1.00 90.00 204 ALA A CA 1
ATOM 1526 C C . ALA A 1 204 ? 1.514 -14.364 -13.061 1.00 90.00 204 ALA A C 1
ATOM 1528 O O . ALA A 1 204 ? 0.781 -14.404 -12.070 1.00 90.00 204 ALA A O 1
ATOM 1529 N N . LEU A 1 205 ? 2.288 -13.305 -13.318 1.00 91.94 205 LEU A N 1
ATOM 1530 C CA . LEU A 1 205 ? 2.307 -12.105 -12.479 1.00 91.94 205 LEU A CA 1
ATOM 1531 C C . LEU A 1 205 ? 0.945 -11.407 -12.445 1.00 91.94 205 LEU A C 1
ATOM 1533 O O . LEU A 1 205 ? 0.496 -10.979 -11.382 1.00 91.94 205 LEU A O 1
ATOM 1537 N N . ALA A 1 206 ? 0.254 -11.307 -13.582 1.00 94.06 206 ALA A N 1
ATOM 1538 C CA . ALA A 1 206 ? -1.089 -10.744 -13.623 1.00 94.06 206 ALA A CA 1
ATOM 1539 C C . ALA A 1 206 ? -2.078 -11.561 -12.781 1.00 94.06 206 ALA A C 1
ATOM 1541 O O . ALA A 1 206 ? -2.889 -10.974 -12.070 1.00 94.06 206 ALA A O 1
ATOM 1542 N N . ALA A 1 207 ? -1.997 -12.892 -12.785 1.00 91.88 207 ALA A N 1
ATOM 1543 C CA . ALA A 1 207 ? -2.809 -13.714 -11.891 1.00 91.88 207 ALA A CA 1
ATOM 1544 C C . ALA A 1 207 ? -2.484 -13.437 -10.412 1.00 91.88 207 ALA A C 1
ATOM 1546 O O . ALA A 1 207 ? -3.392 -13.154 -9.631 1.00 91.88 207 ALA A O 1
ATOM 1547 N N . ALA A 1 208 ? -1.200 -13.458 -10.046 1.00 92.00 208 ALA A N 1
ATOM 1548 C CA . ALA A 1 208 ? -0.767 -13.358 -8.654 1.00 92.00 208 ALA A CA 1
ATOM 1549 C C . ALA A 1 208 ? -0.967 -11.971 -8.032 1.00 92.00 208 ALA A C 1
ATOM 1551 O O . ALA A 1 208 ? -1.336 -11.871 -6.864 1.00 92.00 208 ALA A O 1
ATOM 1552 N N . TYR A 1 209 ? -0.742 -10.903 -8.797 1.00 94.50 209 TYR A N 1
ATOM 1553 C CA . TYR A 1 209 ? -0.846 -9.528 -8.312 1.00 94.50 209 TYR A CA 1
ATOM 1554 C C . TYR A 1 209 ? -2.195 -8.917 -8.662 1.00 94.50 209 TYR A C 1
ATOM 1556 O O . TYR A 1 209 ? -2.942 -8.481 -7.789 1.00 94.50 209 TYR A O 1
ATOM 1564 N N . PHE A 1 210 ? -2.528 -8.880 -9.951 1.00 95.06 210 PHE A N 1
ATOM 1565 C CA . PHE A 1 210 ? -3.741 -8.214 -10.405 1.00 95.06 210 PHE A CA 1
ATOM 1566 C C . PHE A 1 210 ? -5.004 -9.032 -10.115 1.00 95.06 210 PHE A C 1
ATOM 1568 O O . PHE A 1 210 ? -6.033 -8.437 -9.811 1.00 95.06 210 PHE A O 1
ATOM 1575 N N . GLY A 1 211 ? -4.941 -10.359 -10.193 1.00 92.38 211 GLY A N 1
ATOM 1576 C CA . GLY A 1 211 ? -6.080 -11.232 -9.915 1.00 92.38 211 GLY A CA 1
ATOM 1577 C C . GLY A 1 211 ? -6.343 -11.460 -8.427 1.00 92.38 211 GLY A C 1
ATOM 1578 O O . GLY A 1 211 ? -7.498 -11.617 -8.050 1.00 92.38 211 GLY A O 1
ATOM 1579 N N . ALA A 1 212 ? -5.300 -11.476 -7.591 1.00 92.31 212 ALA A N 1
ATOM 1580 C CA . ALA A 1 212 ? -5.440 -11.908 -6.200 1.00 92.31 212 ALA A CA 1
ATOM 1581 C C . ALA A 1 212 ? -5.496 -10.776 -5.167 1.00 92.31 212 ALA A C 1
ATOM 1583 O O . ALA A 1 212 ? -6.132 -10.966 -4.138 1.00 92.31 212 ALA A O 1
ATOM 1584 N N . ILE A 1 213 ? -4.849 -9.623 -5.400 1.00 95.31 213 ILE A N 1
ATOM 1585 C CA . ILE A 1 213 ? -4.805 -8.530 -4.411 1.00 95.31 213 ILE A CA 1
ATOM 1586 C C . ILE A 1 213 ? -6.160 -7.795 -4.396 1.00 95.31 213 ILE A C 1
ATOM 1588 O O . ILE A 1 213 ? -6.451 -7.038 -5.340 1.00 95.31 213 ILE A O 1
ATOM 1592 N N . PRO A 1 214 ? -6.974 -7.936 -3.331 1.00 94.94 214 PRO A N 1
ATOM 1593 C CA . PRO A 1 214 ? -8.352 -7.464 -3.311 1.00 94.94 214 PRO A CA 1
ATOM 1594 C C . PRO A 1 214 ? -8.427 -6.050 -2.716 1.00 94.94 214 PRO A C 1
ATOM 1596 O O . PRO A 1 214 ? -9.105 -5.807 -1.730 1.00 94.94 214 PRO A O 1
ATOM 1599 N N . ASP A 1 215 ? -7.666 -5.103 -3.268 1.00 94.81 215 ASP A N 1
ATOM 1600 C CA . ASP A 1 215 ? -7.552 -3.754 -2.695 1.00 94.81 215 ASP A CA 1
ATOM 1601 C C . ASP A 1 215 ? -8.849 -2.929 -2.827 1.00 94.81 215 ASP A C 1
ATOM 1603 O O . ASP A 1 215 ? -9.575 -3.022 -3.819 1.00 94.81 215 ASP A O 1
ATOM 1607 N N . ALA A 1 216 ? -9.095 -2.037 -1.867 1.00 94.62 216 ALA A N 1
ATOM 1608 C CA . ALA A 1 216 ? -10.269 -1.170 -1.814 1.00 94.62 216 ALA A CA 1
ATOM 1609 C C . ALA A 1 216 ? -10.497 -0.298 -3.065 1.00 94.62 216 ALA A C 1
ATOM 1611 O O . ALA A 1 216 ? -11.632 0.107 -3.311 1.00 94.62 216 ALA A O 1
ATOM 1612 N N . PHE A 1 217 ? -9.478 0.002 -3.887 1.00 94.94 217 PHE A N 1
ATOM 1613 C CA . PHE A 1 217 ? -9.678 0.780 -5.127 1.00 94.94 217 PHE A CA 1
ATOM 1614 C C . PHE A 1 217 ? -10.351 -0.006 -6.271 1.00 94.94 217 PHE A C 1
ATOM 1616 O O . PHE A 1 217 ? -10.779 0.607 -7.256 1.00 94.94 217 PHE A O 1
ATOM 1623 N N . ARG A 1 218 ? -10.433 -1.341 -6.174 1.00 94.38 218 ARG A N 1
ATOM 1624 C CA . ARG A 1 218 ? -10.975 -2.227 -7.220 1.00 94.38 218 ARG A CA 1
ATOM 1625 C C . ARG A 1 218 ? -12.470 -2.040 -7.426 1.00 94.38 218 ARG A C 1
ATOM 1627 O O . ARG A 1 218 ? -13.164 -1.655 -6.500 1.00 94.38 218 ARG A O 1
ATOM 1634 N N . ARG A 1 219 ? -13.001 -2.300 -8.621 1.00 94.31 219 ARG A N 1
ATOM 1635 C CA . ARG A 1 219 ? -14.441 -2.199 -8.913 1.00 94.31 219 ARG A CA 1
ATOM 1636 C C . ARG A 1 219 ? -14.924 -3.374 -9.793 1.00 94.31 219 ARG A C 1
ATOM 1638 O O . ARG A 1 219 ? -14.333 -3.603 -10.845 1.00 94.31 219 ARG A O 1
ATOM 1645 N N . PRO A 1 220 ? -15.993 -4.096 -9.413 1.00 94.38 220 PRO A N 1
ATOM 1646 C CA . PRO A 1 220 ? -16.652 -4.025 -8.107 1.00 94.38 220 PRO A CA 1
ATOM 1647 C C . PRO A 1 220 ? -15.678 -4.412 -6.974 1.00 94.38 220 PRO A C 1
ATOM 1649 O O . PRO A 1 220 ? -14.660 -5.060 -7.230 1.00 94.38 220 PRO A O 1
ATOM 1652 N N . ASN A 1 221 ? -15.927 -3.913 -5.760 1.00 94.69 221 ASN A N 1
ATOM 1653 C CA . ASN A 1 221 ? -15.035 -4.090 -4.606 1.00 94.69 221 ASN A CA 1
ATOM 1654 C C . ASN A 1 221 ? -15.500 -5.176 -3.629 1.00 94.69 221 ASN A C 1
ATOM 1656 O O . ASN A 1 221 ? -14.917 -5.289 -2.559 1.00 94.69 221 ASN A O 1
ATOM 1660 N N . ASP A 1 222 ? -16.498 -5.9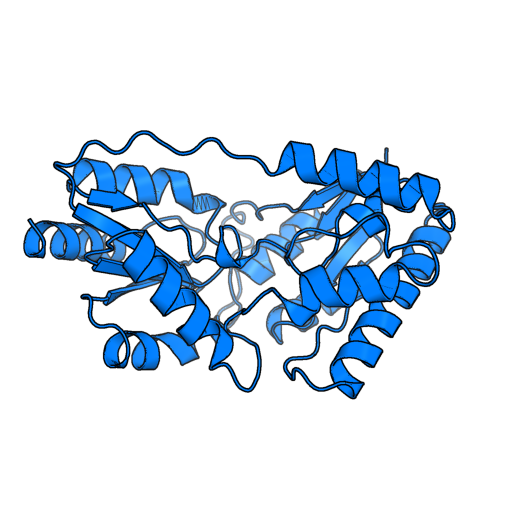87 -3.975 1.00 95.06 222 ASP A N 1
ATOM 1661 C CA . ASP A 1 222 ? -16.952 -7.102 -3.133 1.00 95.06 222 ASP A CA 1
ATOM 1662 C C . ASP A 1 222 ? -15.813 -8.058 -2.727 1.00 95.06 222 ASP A C 1
ATOM 1664 O O . ASP A 1 222 ? -15.717 -8.356 -1.538 1.00 95.06 222 ASP A O 1
ATOM 1668 N N . PRO A 1 223 ? -14.836 -8.398 -3.603 1.00 95.50 223 PRO A N 1
ATOM 1669 C CA . PRO A 1 223 ? -13.709 -9.246 -3.204 1.00 95.50 223 PRO A CA 1
ATOM 1670 C C . PRO A 1 223 ? -12.868 -8.700 -2.039 1.00 95.50 223 PRO A C 1
ATOM 1672 O O . PRO A 1 223 ? -12.260 -9.482 -1.313 1.00 95.50 223 PRO A O 1
ATOM 1675 N N . PHE A 1 224 ? -12.816 -7.373 -1.844 1.00 96.81 224 PHE A N 1
ATOM 1676 C CA . PHE A 1 224 ? -12.159 -6.773 -0.676 1.00 96.81 224 PHE A CA 1
ATOM 1677 C C . PHE A 1 224 ? -12.885 -7.154 0.617 1.00 96.81 224 PHE A C 1
ATOM 1679 O O . PHE A 1 224 ? -12.247 -7.561 1.585 1.00 96.81 224 PHE A O 1
ATOM 1686 N N . TYR A 1 225 ? -14.214 -7.049 0.616 1.00 97.56 225 TYR A N 1
ATOM 1687 C CA . TYR A 1 225 ? -15.053 -7.361 1.768 1.00 97.56 225 TYR A CA 1
ATOM 1688 C C . TYR A 1 225 ? -15.128 -8.871 2.023 1.00 97.56 225 TYR A C 1
ATOM 1690 O O . TYR A 1 225 ? -15.030 -9.284 3.176 1.00 97.56 225 TYR A O 1
ATOM 1698 N N . ASP A 1 226 ? -15.189 -9.696 0.975 1.00 96.62 226 ASP A N 1
ATOM 1699 C CA . ASP A 1 226 ? -15.133 -11.159 1.098 1.00 96.62 226 ASP A CA 1
ATOM 1700 C C . ASP A 1 226 ? -13.812 -11.607 1.740 1.00 96.62 226 ASP A C 1
ATOM 1702 O O . ASP A 1 226 ? -13.795 -12.370 2.710 1.00 96.62 226 ASP A O 1
ATOM 1706 N N . TRP A 1 2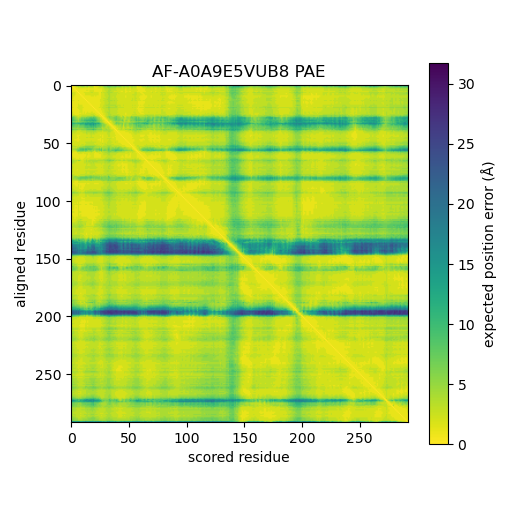27 ? -12.688 -11.073 1.243 1.00 97.06 227 TRP A N 1
ATOM 1707 C CA . TRP A 1 227 ? -11.369 -11.335 1.813 1.00 97.06 227 TRP A CA 1
ATOM 1708 C C . TRP A 1 227 ? -11.286 -10.870 3.268 1.00 97.06 227 TRP A C 1
ATOM 1710 O O . TRP A 1 227 ? -10.818 -11.614 4.133 1.00 97.06 227 TRP A O 1
ATOM 1720 N N . LEU A 1 228 ? -11.758 -9.655 3.556 1.00 97.44 228 LEU A N 1
ATOM 1721 C CA . LEU A 1 228 ? -11.693 -9.080 4.893 1.00 97.44 228 LEU A CA 1
ATOM 1722 C C . LEU A 1 228 ? -12.549 -9.875 5.886 1.00 97.44 228 LEU A C 1
ATOM 1724 O O . LEU A 1 228 ? -12.080 -10.141 6.987 1.00 97.44 228 LEU A O 1
ATOM 1728 N N . SER A 1 229 ? -13.747 -10.315 5.492 1.00 97.44 229 SER A N 1
ATOM 1729 C CA . SER A 1 229 ? -14.625 -11.155 6.318 1.00 97.44 229 SER A CA 1
ATOM 1730 C C . SER A 1 229 ? -13.929 -12.450 6.734 1.00 97.44 229 SER A C 1
ATOM 1732 O O . SER A 1 229 ? -13.842 -12.748 7.927 1.00 97.44 229 SER A O 1
ATOM 1734 N N . SER A 1 230 ? -13.333 -13.163 5.766 1.00 96.38 230 SER A N 1
ATOM 1735 C CA . SER A 1 230 ? -12.577 -14.396 6.030 1.00 96.38 230 SER A CA 1
ATOM 1736 C C . SER A 1 230 ? -11.456 -14.151 7.038 1.00 96.38 230 SER A C 1
ATOM 1738 O O . SER A 1 230 ? -11.323 -14.880 8.019 1.00 96.38 230 SER A O 1
ATOM 1740 N N . ARG A 1 231 ? -10.672 -13.080 6.852 1.00 96.50 231 ARG A N 1
ATOM 1741 C CA . ARG A 1 231 ? -9.534 -12.775 7.732 1.00 96.50 231 ARG A CA 1
ATOM 1742 C C . ARG A 1 231 ? -9.947 -12.324 9.126 1.00 96.50 231 ARG A C 1
ATOM 1744 O O . ARG A 1 231 ? -9.298 -12.731 10.087 1.00 96.50 231 ARG A O 1
ATOM 1751 N N . LEU A 1 232 ? -11.005 -11.522 9.257 1.00 96.38 232 LEU A N 1
ATOM 1752 C CA . LEU A 1 232 ? -11.536 -11.118 10.562 1.00 96.38 232 LEU A CA 1
ATOM 1753 C C . LEU A 1 232 ? -11.992 -12.347 11.363 1.00 96.38 232 LEU A C 1
ATOM 1755 O O . LEU A 1 232 ? -11.647 -12.460 12.541 1.00 96.38 232 LEU A O 1
ATOM 1759 N N . ALA A 1 233 ? -12.685 -13.290 10.716 1.00 96.12 233 ALA A N 1
ATOM 1760 C CA . ALA A 1 233 ? -13.143 -14.531 11.339 1.00 96.12 233 ALA A CA 1
ATOM 1761 C C . ALA A 1 233 ? -11.979 -15.470 11.707 1.00 96.12 233 ALA A C 1
ATOM 1763 O O . ALA A 1 233 ? -11.866 -15.893 12.857 1.00 96.12 233 ALA A O 1
ATOM 1764 N N . GLU A 1 234 ? -11.064 -15.747 10.770 1.00 95.50 234 GLU A N 1
ATOM 1765 C CA . GLU A 1 234 ? -9.876 -16.591 10.996 1.00 95.50 234 GLU A CA 1
ATOM 1766 C C . GLU A 1 234 ? -8.991 -16.075 12.138 1.00 95.50 234 GLU A C 1
ATOM 1768 O O . GLU A 1 234 ? -8.381 -16.851 12.876 1.00 95.50 234 GLU A O 1
ATOM 1773 N N . ARG A 1 235 ? -8.896 -14.749 12.276 1.00 94.62 235 ARG A N 1
ATOM 1774 C CA . ARG A 1 235 ? -8.110 -14.076 13.312 1.00 94.62 235 ARG A CA 1
ATOM 1775 C C . ARG A 1 235 ? -8.941 -13.699 14.529 1.00 94.62 235 ARG A C 1
ATOM 1777 O O . ARG A 1 235 ? -8.414 -12.978 15.364 1.00 94.62 235 ARG A O 1
ATOM 1784 N N . GLY A 1 236 ? -10.187 -14.179 14.644 1.00 95.25 236 GLY A N 1
ATOM 1785 C CA . GLY A 1 236 ? -11.123 -13.894 15.740 1.00 95.25 236 GLY A CA 1
ATOM 1786 C C . GLY A 1 236 ? -11.031 -12.455 16.241 1.00 95.25 236 GLY A C 1
ATOM 1787 O O . GLY A 1 236 ? -10.800 -12.234 17.430 1.00 95.25 236 GLY A O 1
ATOM 1788 N N . VAL A 1 237 ? -11.089 -11.506 15.307 1.00 97.12 237 VAL A N 1
ATOM 1789 C CA . VAL A 1 237 ? -10.955 -10.075 15.582 1.00 97.12 237 VAL A CA 1
ATOM 1790 C C . VAL A 1 237 ? -12.184 -9.595 16.345 1.00 97.12 237 VAL A C 1
ATOM 1792 O O . VAL A 1 237 ? -13.306 -9.949 16.004 1.00 97.12 237 VAL A O 1
ATOM 1795 N N . GLN A 1 238 ? -11.963 -8.778 17.370 1.00 97.88 238 GLN A N 1
ATOM 1796 C CA . GLN A 1 238 ? -12.997 -8.222 18.248 1.00 97.88 238 GLN A CA 1
ATOM 1797 C C . GLN A 1 238 ? -13.260 -6.736 17.975 1.00 97.88 238 GLN A C 1
ATOM 1799 O O . GLN A 1 238 ? -14.326 -6.232 18.309 1.00 97.88 238 GLN A O 1
ATOM 1804 N N . GLY A 1 239 ? -12.307 -6.029 17.362 1.00 98.19 239 GLY A N 1
ATOM 1805 C CA . GLY A 1 239 ? -12.430 -4.616 17.004 1.00 98.19 239 GLY A CA 1
ATOM 1806 C C . GLY A 1 239 ? -11.486 -4.225 15.875 1.00 98.19 239 GLY A C 1
ATOM 1807 O O . GLY A 1 239 ? -10.484 -4.896 15.623 1.00 98.19 239 GLY A O 1
ATOM 1808 N N . ALA A 1 240 ? -11.783 -3.129 15.183 1.00 98.19 240 ALA A N 1
ATOM 1809 C CA . ALA A 1 240 ? -10.969 -2.671 14.065 1.00 98.19 240 ALA A CA 1
ATOM 1810 C C . ALA A 1 240 ? -10.581 -1.194 14.178 1.00 98.19 240 ALA A C 1
ATOM 1812 O O . ALA A 1 240 ? -11.404 -0.319 14.451 1.00 98.19 240 ALA A O 1
ATOM 1813 N N . VAL A 1 241 ? -9.315 -0.912 13.880 1.00 97.88 241 VAL A N 1
ATOM 1814 C CA . VAL A 1 241 ? -8.805 0.435 13.635 1.00 97.88 241 VAL A CA 1
ATOM 1815 C C . VAL A 1 241 ? -8.737 0.631 12.126 1.00 97.88 241 VAL A C 1
ATOM 1817 O O . VAL A 1 241 ? -7.877 0.073 11.446 1.00 97.88 241 VAL A O 1
ATOM 1820 N N . PHE A 1 242 ? -9.648 1.433 11.586 1.00 97.69 242 PHE A N 1
ATOM 1821 C CA . PHE A 1 242 ? -9.617 1.848 10.191 1.00 97.69 242 PHE A CA 1
ATOM 1822 C C . PHE A 1 242 ? -8.816 3.141 10.050 1.00 97.69 242 PHE A C 1
ATOM 1824 O O . PHE A 1 242 ? -9.218 4.195 10.550 1.00 97.69 242 PHE A O 1
ATOM 1831 N N . ARG A 1 243 ? -7.670 3.072 9.376 1.00 95.19 243 ARG A N 1
ATOM 1832 C CA . ARG A 1 243 ? -6.726 4.183 9.263 1.00 95.19 243 ARG A CA 1
ATOM 1833 C C . ARG A 1 243 ? -6.421 4.524 7.811 1.00 95.19 243 ARG A C 1
ATOM 1835 O O . ARG A 1 243 ? -5.982 3.682 7.031 1.00 95.19 243 ARG A O 1
ATOM 1842 N N . TYR A 1 244 ? -6.577 5.793 7.450 1.00 94.44 244 TYR A N 1
ATOM 1843 C CA . TYR A 1 244 ? -6.226 6.285 6.116 1.00 94.44 244 TYR A CA 1
ATOM 1844 C C . TYR A 1 244 ? -5.569 7.660 6.157 1.00 94.44 244 TYR A C 1
ATOM 1846 O O . TYR A 1 244 ? -5.685 8.394 7.128 1.00 94.44 244 TYR A O 1
ATOM 1854 N N . TRP A 1 245 ? -4.855 8.019 5.095 1.00 93.62 245 TRP A N 1
ATOM 1855 C CA . TRP A 1 245 ? -4.196 9.320 4.998 1.00 93.62 245 TRP A CA 1
ATOM 1856 C C . TRP A 1 245 ? -5.198 10.440 4.746 1.00 93.62 245 TRP A C 1
ATOM 1858 O O . TRP A 1 245 ? -6.129 10.268 3.960 1.00 93.62 245 TRP A O 1
ATOM 1868 N N . THR A 1 246 ? -4.991 11.605 5.358 1.00 92.81 246 THR A N 1
ATOM 1869 C CA . THR A 1 246 ? -5.770 12.806 5.035 1.00 92.81 246 THR A CA 1
ATOM 1870 C C . THR A 1 246 ? -5.717 13.050 3.522 1.00 92.81 246 THR A C 1
ATOM 1872 O O . THR A 1 246 ? -4.687 12.809 2.891 1.00 92.81 246 THR A O 1
ATOM 1875 N N . TRP A 1 247 ? -6.842 13.460 2.927 1.00 94.81 247 TRP A N 1
ATOM 1876 C CA . TRP A 1 247 ? -7.011 13.620 1.470 1.00 94.81 247 TRP A CA 1
ATOM 1877 C C . TRP A 1 247 ? -6.892 12.324 0.642 1.00 94.81 247 TRP A C 1
ATOM 1879 O O . TRP A 1 247 ? -6.721 12.370 -0.574 1.00 94.81 247 TRP A O 1
ATOM 1889 N N . CYS A 1 248 ? -6.984 11.145 1.267 1.00 94.81 248 CYS A N 1
ATOM 1890 C CA . CYS A 1 248 ? -7.054 9.875 0.545 1.00 94.81 248 CYS A CA 1
ATOM 1891 C C . CYS A 1 248 ? -8.502 9.495 0.210 1.00 94.81 248 CYS A C 1
ATOM 1893 O O . CYS A 1 248 ? -9.157 8.787 0.974 1.00 94.81 248 CYS A O 1
ATOM 1895 N N . ASP A 1 249 ? -8.981 9.894 -0.969 1.00 93.62 249 ASP A N 1
ATOM 1896 C CA . ASP A 1 249 ? -10.378 9.670 -1.374 1.00 93.62 249 ASP A CA 1
ATOM 1897 C C . ASP A 1 249 ? -10.761 8.188 -1.444 1.00 93.62 249 ASP A C 1
ATOM 1899 O O . ASP A 1 249 ? -11.859 7.806 -1.048 1.00 93.62 249 ASP A O 1
ATOM 1903 N N . LYS A 1 250 ? -9.847 7.331 -1.924 1.00 94.25 250 LYS A N 1
ATOM 1904 C CA . LYS A 1 250 ? -10.125 5.898 -2.120 1.00 94.25 250 LYS A CA 1
ATOM 1905 C C . LYS A 1 250 ? -10.431 5.184 -0.810 1.00 94.25 250 LYS A C 1
ATOM 1907 O O . LYS A 1 250 ? -11.377 4.413 -0.761 1.00 94.25 250 LYS A O 1
ATOM 1912 N N . TRP A 1 251 ? -9.650 5.452 0.234 1.00 95.94 251 TRP A N 1
ATOM 1913 C CA . TRP A 1 251 ? -9.878 4.848 1.544 1.00 95.94 251 TRP A CA 1
ATOM 1914 C C . TRP A 1 251 ? -10.940 5.601 2.342 1.00 95.94 251 TRP A C 1
ATOM 1916 O O . TRP A 1 251 ? -11.739 4.969 3.023 1.00 95.94 251 TRP A O 1
ATOM 1926 N N . HIS A 1 252 ? -11.025 6.927 2.213 1.00 95.81 252 HIS A N 1
ATOM 1927 C CA . HIS A 1 252 ? -12.092 7.691 2.854 1.00 95.81 252 HIS A CA 1
ATOM 1928 C C . HIS A 1 252 ? -13.485 7.228 2.394 1.00 95.81 252 HIS A C 1
ATOM 1930 O O . HIS A 1 252 ? -14.380 7.087 3.224 1.00 95.81 252 HIS A O 1
ATOM 1936 N N . ALA A 1 253 ? -13.655 6.905 1.107 1.00 94.81 253 ALA A N 1
ATOM 1937 C CA . ALA A 1 253 ? -14.915 6.392 0.570 1.00 94.81 253 ALA A CA 1
ATOM 1938 C C . ALA A 1 253 ? -15.387 5.085 1.237 1.00 94.81 253 ALA A C 1
ATOM 1940 O O . ALA A 1 253 ? -16.588 4.832 1.297 1.00 94.81 253 ALA A O 1
ATOM 1941 N N . GLU A 1 254 ? -14.471 4.270 1.767 1.00 96.56 254 GLU A N 1
ATOM 1942 C CA . GLU A 1 254 ? -14.818 3.022 2.454 1.00 96.56 254 GLU A CA 1
ATOM 1943 C C . GLU A 1 254 ? -15.101 3.230 3.953 1.00 96.56 254 GLU A C 1
ATOM 1945 O O . GLU A 1 254 ? -15.614 2.326 4.602 1.00 96.56 254 GLU A O 1
ATOM 1950 N N . ALA A 1 255 ? -14.818 4.409 4.524 1.00 95.25 255 ALA A N 1
ATOM 1951 C CA . ALA A 1 255 ? -14.888 4.635 5.971 1.00 95.25 255 ALA A CA 1
ATOM 1952 C C . ALA A 1 255 ? -16.289 4.407 6.558 1.00 95.25 255 ALA A C 1
ATOM 1954 O O . ALA A 1 255 ? -16.418 3.812 7.628 1.00 95.25 255 ALA A O 1
ATOM 1955 N N . GLN A 1 256 ? -17.334 4.892 5.879 1.00 95.44 256 GLN A N 1
ATOM 1956 C CA . GLN A 1 256 ? -18.713 4.713 6.337 1.00 95.44 256 GLN A CA 1
ATOM 1957 C C . GLN A 1 256 ? -19.215 3.299 6.045 1.00 95.44 256 GLN A C 1
ATOM 1959 O O . GLN A 1 256 ? -19.742 2.646 6.940 1.00 95.44 256 GLN A O 1
ATOM 1964 N N . ARG A 1 257 ? -18.975 2.797 4.827 1.00 95.44 257 ARG A N 1
ATOM 1965 C CA . ARG A 1 257 ? -19.383 1.444 4.433 1.00 95.44 257 ARG A CA 1
ATOM 1966 C C . ARG A 1 257 ? -18.778 0.386 5.351 1.00 95.44 257 ARG A C 1
ATOM 1968 O O . ARG A 1 257 ? -19.482 -0.529 5.749 1.00 95.44 257 ARG A O 1
ATOM 1975 N N . LEU A 1 258 ? -17.509 0.528 5.733 1.00 95.69 258 LEU A N 1
ATOM 1976 C CA . LEU A 1 258 ? -16.852 -0.416 6.631 1.00 95.69 258 LEU A CA 1
ATOM 1977 C C . LEU A 1 258 ? -17.482 -0.424 8.031 1.00 95.69 258 LEU A C 1
ATOM 1979 O O . LEU A 1 258 ? -17.618 -1.493 8.612 1.00 95.69 258 LEU A O 1
ATOM 1983 N N . LYS A 1 259 ? -17.893 0.737 8.561 1.00 95.88 259 LYS A N 1
ATOM 1984 C CA . LYS A 1 259 ? -18.604 0.813 9.850 1.00 95.88 259 LYS A CA 1
ATOM 1985 C C . LYS A 1 259 ? -19.970 0.140 9.812 1.00 95.88 259 LYS A C 1
ATOM 1987 O O . LYS A 1 259 ? -20.386 -0.414 10.817 1.00 95.88 259 LYS A O 1
ATOM 1992 N N . GLU A 1 260 ? -20.678 0.262 8.694 1.00 96.69 260 GLU A N 1
ATOM 1993 C CA . GLU A 1 260 ? -22.009 -0.329 8.514 1.00 96.69 260 GLU A CA 1
ATOM 1994 C C . GLU A 1 260 ? -21.937 -1.831 8.231 1.00 96.69 260 GLU A C 1
ATOM 1996 O O . GLU A 1 260 ? -22.841 -2.570 8.602 1.00 96.69 260 GLU A O 1
ATOM 2001 N N . TRP A 1 261 ? -20.874 -2.270 7.557 1.00 97.25 261 TRP A N 1
ATOM 2002 C CA . TRP A 1 261 ? -20.688 -3.653 7.131 1.00 97.25 261 TRP A CA 1
ATOM 2003 C C . TRP A 1 261 ? -20.054 -4.549 8.199 1.00 97.25 261 TRP A C 1
ATOM 2005 O O . TRP A 1 261 ? -20.359 -5.736 8.241 1.00 97.25 261 TRP A O 1
ATOM 2015 N N . ALA A 1 262 ? -19.132 -4.027 9.013 1.00 95.88 262 ALA A N 1
ATOM 2016 C CA . ALA A 1 262 ? -18.390 -4.849 9.961 1.00 95.88 262 ALA A CA 1
ATOM 2017 C C . ALA A 1 262 ? -19.241 -5.222 11.185 1.00 95.88 262 ALA A C 1
ATOM 2019 O O . ALA A 1 262 ? -19.806 -4.353 11.843 1.00 95.88 262 ALA A O 1
ATOM 2020 N N . ASP A 1 263 ? -19.216 -6.502 11.563 1.00 95.38 263 ASP A N 1
ATOM 2021 C CA . ASP A 1 263 ? -19.860 -7.007 12.788 1.00 95.38 263 ASP A CA 1
ATOM 2022 C C . ASP A 1 263 ? -19.083 -6.669 14.077 1.00 95.38 263 ASP A C 1
ATOM 2024 O O . ASP A 1 263 ? -19.505 -7.003 15.184 1.00 95.38 263 ASP A O 1
ATOM 2028 N N . VAL A 1 264 ? -17.925 -6.016 13.945 1.00 97.12 264 VAL A N 1
ATOM 2029 C CA . VAL A 1 264 ? -17.067 -5.590 15.057 1.00 97.12 264 VAL A CA 1
ATOM 2030 C C . VAL A 1 264 ? -17.002 -4.066 15.129 1.00 97.12 264 VAL A C 1
ATOM 2032 O O . VAL A 1 264 ? -17.046 -3.405 14.089 1.00 97.12 264 VAL A O 1
ATOM 2035 N N . PRO A 1 265 ? -16.829 -3.466 16.319 1.00 97.88 265 PRO A N 1
ATOM 2036 C CA . PRO A 1 265 ? -16.698 -2.020 16.430 1.00 97.88 265 PRO A CA 1
ATOM 2037 C C . PRO A 1 265 ? -15.495 -1.478 15.647 1.00 97.88 265 PRO A C 1
ATOM 2039 O O . PRO A 1 265 ? -14.368 -1.963 15.786 1.00 97.88 265 PRO A O 1
ATOM 2042 N N . VAL A 1 266 ? -15.733 -0.434 14.845 1.00 98.19 266 VAL A N 1
ATOM 2043 C CA . VAL A 1 266 ? -14.717 0.195 13.989 1.00 98.19 266 VAL A CA 1
ATOM 2044 C C . VAL A 1 266 ? -14.442 1.632 14.429 1.00 98.19 266 VAL A C 1
ATOM 2046 O O . VAL A 1 266 ? -15.312 2.506 14.355 1.00 98.19 266 VAL A O 1
ATOM 2049 N N . VAL A 1 267 ? -13.194 1.920 14.801 1.00 97.75 267 VAL A N 1
ATOM 2050 C CA . VAL A 1 267 ? -12.709 3.290 15.003 1.00 97.75 267 VAL A CA 1
ATOM 2051 C C . VAL A 1 267 ? -11.983 3.777 13.761 1.00 97.75 267 VAL A C 1
ATOM 2053 O O . VAL A 1 267 ? -11.043 3.152 13.285 1.00 97.75 267 VAL A O 1
ATOM 2056 N N . VAL A 1 268 ? -12.395 4.943 13.264 1.00 96.94 268 VAL A N 1
ATOM 2057 C CA . VAL A 1 268 ? -11.762 5.607 12.121 1.00 96.94 268 VAL A CA 1
ATOM 2058 C C . VAL A 1 268 ? -10.766 6.660 12.599 1.00 96.94 268 VAL A C 1
ATOM 2060 O O . VAL A 1 268 ? -11.130 7.531 13.391 1.00 96.94 268 VAL A O 1
ATOM 2063 N N . THR A 1 269 ? -9.535 6.603 12.087 1.00 95.25 269 THR A N 1
ATOM 2064 C CA . THR A 1 269 ? -8.465 7.583 12.344 1.00 95.25 269 THR A CA 1
ATOM 2065 C C . THR A 1 269 ? -7.786 8.026 11.045 1.00 95.25 269 THR A C 1
ATOM 2067 O O . THR A 1 269 ? -7.780 7.296 10.050 1.00 95.25 269 THR A O 1
ATOM 2070 N N . THR A 1 270 ? -7.186 9.219 11.046 1.00 92.56 270 THR A N 1
ATOM 2071 C CA . THR A 1 270 ? -6.511 9.794 9.871 1.00 92.56 270 THR A CA 1
ATOM 2072 C C . THR A 1 270 ? -5.012 9.974 10.077 1.00 92.56 270 THR A C 1
ATOM 2074 O O . THR A 1 270 ? -4.560 10.227 11.191 1.00 92.56 270 THR A O 1
ATOM 2077 N N . ALA A 1 271 ? -4.222 9.817 9.016 1.00 89.75 271 ALA A N 1
ATOM 2078 C CA . ALA A 1 271 ? -2.769 9.982 9.012 1.00 89.75 271 ALA A CA 1
ATOM 2079 C C . ALA A 1 271 ? -2.373 11.284 8.311 1.00 89.75 271 ALA A C 1
ATOM 2081 O O . ALA A 1 271 ? -2.735 11.493 7.152 1.00 89.75 271 ALA A O 1
ATOM 2082 N N . THR A 1 272 ? -1.599 12.131 8.988 1.00 85.12 272 THR A N 1
ATOM 2083 C CA . THR A 1 272 ? -1.087 13.398 8.434 1.00 85.12 272 THR A CA 1
ATOM 2084 C C . THR A 1 272 ? 0.393 13.339 8.055 1.00 85.12 272 THR A C 1
ATOM 2086 O O . THR A 1 272 ? 0.857 14.190 7.309 1.00 85.12 272 THR A O 1
ATOM 2089 N N . GLY A 1 273 ? 1.128 12.325 8.528 1.00 76.81 273 GLY A N 1
ATOM 2090 C CA . GLY A 1 273 ? 2.588 12.213 8.383 1.00 76.81 273 GLY A CA 1
ATOM 2091 C C . GLY A 1 273 ? 3.370 12.577 9.649 1.00 76.81 273 GLY A C 1
ATOM 2092 O O . GLY A 1 273 ? 4.558 12.286 9.728 1.00 76.81 273 GLY A O 1
ATOM 2093 N N . GLU A 1 274 ? 2.698 13.122 10.665 1.00 73.12 274 GLU A N 1
ATOM 2094 C CA . GLU A 1 274 ? 3.290 13.508 11.959 1.00 73.12 274 GLU A CA 1
ATOM 2095 C C . GLU A 1 274 ? 3.175 12.397 13.028 1.00 73.12 274 GLU A C 1
ATOM 2097 O O . GLU A 1 274 ? 3.513 12.587 14.196 1.00 73.12 274 GLU A O 1
ATOM 2102 N N . GLY A 1 275 ? 2.723 11.204 12.627 1.00 79.75 275 GLY A N 1
ATOM 2103 C CA . GLY A 1 275 ? 2.511 10.042 13.491 1.00 79.75 275 GLY A CA 1
ATOM 2104 C C . GLY A 1 275 ? 1.052 9.859 13.924 1.00 79.75 275 GLY A C 1
ATOM 2105 O O . GLY A 1 275 ? 0.125 10.018 13.124 1.00 79.75 275 GLY A O 1
ATOM 2106 N N . ILE A 1 276 ? 0.861 9.457 15.187 1.00 86.38 276 ILE A N 1
ATOM 2107 C CA . ILE A 1 276 ? -0.451 9.220 15.806 1.00 86.38 276 ILE A CA 1
ATOM 2108 C C . ILE A 1 276 ? -0.741 10.396 16.738 1.00 86.38 276 ILE A C 1
ATOM 2110 O O . ILE A 1 276 ? -0.061 10.552 17.752 1.00 86.38 276 ILE A O 1
ATOM 2114 N N . ASP A 1 277 ? -1.725 11.222 16.387 1.00 89.12 277 ASP A N 1
ATOM 2115 C CA . ASP A 1 277 ? -2.138 12.347 17.226 1.00 89.12 277 ASP A CA 1
ATOM 2116 C C . ASP A 1 277 ? -2.925 11.889 18.472 1.00 89.12 277 ASP A C 1
ATOM 2118 O O . ASP A 1 277 ? -3.414 10.758 18.554 1.00 89.12 277 ASP A O 1
ATOM 2122 N N . GLY A 1 278 ? -3.049 12.777 19.465 1.00 91.69 278 GLY A N 1
ATOM 2123 C CA . GLY A 1 278 ? -3.704 12.461 20.739 1.00 91.69 278 GLY A CA 1
ATOM 2124 C C . GLY A 1 278 ? -5.191 12.113 20.610 1.00 91.69 278 GLY A C 1
ATOM 2125 O O . GLY A 1 278 ? -5.708 11.325 21.402 1.00 91.69 278 GLY A O 1
ATOM 2126 N N . HIS A 1 279 ? -5.880 12.640 19.595 1.00 91.81 279 HIS A N 1
ATOM 2127 C CA . HIS A 1 279 ? -7.285 12.327 19.350 1.00 91.81 279 HIS A CA 1
ATOM 2128 C C . HIS A 1 279 ? -7.441 10.920 18.750 1.00 91.81 279 HIS A C 1
ATOM 2130 O O . HIS A 1 279 ? -8.298 10.154 19.189 1.00 91.81 279 HIS A O 1
ATOM 2136 N N . ALA A 1 280 ? -6.586 10.538 17.797 1.00 93.44 280 ALA A N 1
ATOM 2137 C CA . ALA A 1 280 ? -6.510 9.179 17.275 1.00 93.44 280 ALA A CA 1
ATOM 2138 C C . ALA A 1 280 ? -6.146 8.180 18.383 1.00 93.44 280 ALA A C 1
ATOM 2140 O O . ALA A 1 280 ? -6.797 7.141 18.490 1.00 93.44 280 ALA A O 1
ATOM 2141 N N . ALA A 1 281 ? -5.168 8.518 19.231 1.00 95.94 281 ALA A N 1
ATOM 2142 C CA . ALA A 1 281 ? -4.751 7.674 20.347 1.00 95.94 281 ALA A CA 1
ATOM 2143 C C . ALA A 1 281 ? -5.897 7.412 21.335 1.00 95.94 281 ALA A C 1
ATOM 2145 O O . ALA A 1 281 ? -6.252 6.255 21.553 1.00 95.94 281 ALA A O 1
ATOM 2146 N N . SER A 1 282 ? -6.554 8.474 21.812 1.00 97.12 282 SER A N 1
ATOM 2147 C CA . SER A 1 282 ? -7.659 8.372 22.779 1.00 97.12 282 SER A CA 1
ATOM 2148 C C . SER A 1 282 ? -8.815 7.509 22.257 1.00 97.12 282 SER A C 1
ATOM 2150 O O . SER A 1 282 ? -9.449 6.771 23.004 1.00 97.12 282 SER A O 1
ATOM 2152 N N . ARG A 1 283 ? -9.104 7.571 20.949 1.00 97.62 283 ARG A N 1
ATOM 2153 C CA . ARG A 1 283 ? -10.167 6.760 20.333 1.00 97.62 283 ARG A CA 1
ATOM 2154 C C . ARG A 1 283 ? -9.798 5.285 20.216 1.00 97.62 283 ARG A C 1
ATOM 2156 O O . ARG A 1 283 ? -10.680 4.441 20.339 1.00 97.62 283 ARG A O 1
ATOM 2163 N N . ILE A 1 284 ? -8.530 4.980 19.942 1.00 97.44 284 ILE A N 1
ATOM 2164 C CA . ILE A 1 284 ? -8.032 3.599 19.920 1.00 97.44 284 ILE A CA 1
ATOM 2165 C C . ILE A 1 284 ? -8.060 3.025 21.340 1.00 97.44 284 ILE A C 1
ATOM 2167 O O . ILE A 1 284 ? -8.533 1.911 21.527 1.00 97.44 284 ILE A O 1
ATOM 2171 N N . GLU A 1 285 ? -7.627 3.792 22.339 1.00 97.81 285 GLU A N 1
ATOM 2172 C CA . GLU A 1 285 ? -7.681 3.391 23.751 1.00 97.81 285 GLU A CA 1
ATOM 2173 C C . GLU A 1 285 ? -9.122 3.114 24.199 1.00 97.81 285 GLU A C 1
ATOM 2175 O O . GLU A 1 285 ? -9.392 2.038 24.726 1.00 97.81 285 GLU A O 1
ATOM 2180 N N . ALA A 1 286 ? -10.064 4.009 23.880 1.00 98.06 286 ALA A N 1
ATOM 2181 C CA . ALA A 1 286 ? -11.481 3.823 24.190 1.00 98.06 286 ALA A CA 1
ATOM 2182 C C . ALA A 1 286 ? -12.097 2.586 23.506 1.00 98.06 286 ALA A C 1
ATOM 2184 O O . ALA A 1 286 ? -12.926 1.903 24.104 1.00 98.06 286 ALA A O 1
ATOM 2185 N N . LEU A 1 287 ? -11.694 2.271 22.266 1.00 98.12 287 LEU A N 1
ATOM 2186 C CA . LEU A 1 287 ? -12.113 1.036 21.588 1.00 98.12 287 LEU A CA 1
ATOM 2187 C C . LEU A 1 287 ? -11.658 -0.199 22.365 1.00 98.12 287 LEU A C 1
ATOM 2189 O O . LEU A 1 287 ? -12.439 -1.128 22.545 1.00 98.12 287 LEU A O 1
ATOM 2193 N N . VAL A 1 288 ? -10.397 -0.217 22.800 1.00 97.62 288 VAL A N 1
ATOM 2194 C CA . VAL A 1 288 ? -9.842 -1.355 23.537 1.00 97.62 288 VAL A CA 1
ATOM 2195 C C . VAL A 1 288 ? -10.478 -1.478 24.917 1.00 97.62 288 VAL A C 1
ATOM 2197 O O . VAL A 1 288 ? -10.825 -2.583 25.314 1.00 97.62 288 VAL A O 1
ATOM 2200 N N . GLU A 1 289 ? -10.677 -0.367 25.626 1.00 96.75 289 GLU A N 1
ATOM 2201 C CA . GLU A 1 289 ? -11.341 -0.346 26.932 1.00 96.75 289 GLU A CA 1
ATOM 2202 C C . GLU A 1 289 ? -12.780 -0.868 26.858 1.00 96.75 289 GLU A C 1
ATOM 2204 O O . GLU A 1 289 ? -13.192 -1.639 27.713 1.00 96.75 289 GLU A O 1
ATOM 2209 N N . MET A 1 290 ? -13.521 -0.517 25.805 1.00 97.25 290 MET A N 1
ATOM 2210 C CA . MET A 1 290 ? -14.888 -0.997 25.581 1.00 97.25 290 MET A CA 1
ATOM 2211 C C . MET A 1 290 ? -14.967 -2.510 25.291 1.00 97.25 290 MET A C 1
ATOM 2213 O O . MET A 1 290 ? -16.013 -3.116 25.506 1.00 97.25 290 MET A O 1
ATOM 2217 N N . LEU A 1 291 ? -13.900 -3.105 24.751 1.00 96.31 291 LEU A N 1
ATOM 2218 C CA . LEU A 1 291 ? -13.847 -4.514 24.334 1.00 96.31 291 LEU A CA 1
ATOM 2219 C C . LEU A 1 291 ? -13.212 -5.451 25.375 1.00 96.31 291 LEU A C 1
ATOM 2221 O O . LEU A 1 291 ? -13.182 -6.663 25.145 1.00 96.31 291 LEU A O 1
ATOM 2225 N N . ARG A 1 292 ? -12.670 -4.894 26.462 1.00 86.94 292 ARG A N 1
ATOM 2226 C CA . ARG A 1 292 ? -12.158 -5.626 27.627 1.00 86.94 292 ARG A CA 1
ATOM 2227 C C . ARG A 1 292 ? -13.298 -6.034 28.553 1.00 86.94 292 ARG A C 1
ATOM 2229 O O . ARG A 1 292 ? -13.213 -7.162 29.081 1.00 86.94 292 ARG A O 1
#

Sequence (292 aa):
MRRVIYTCPFVPPEWVRAHGFEPSRITPGPIPPDAAAPGGVCPYAWSFLHSVVHYPGAAAALFTTRCDQMRRVAETASREGDMPVFLMNVPATQTAAARGLYVSELRRMGRFLESLGGTAPSGEMIAHACRECRSETDVPAREDSGDKVRLALIGGPSAGDMRRLSDLCERAGGTIVLDATVTGELARQAPLDLEAVGADFPEALAAAYFGAIPDAFRRPNDPFYDWLSSRLAERGVQGAVFRYWTWCDKWHAEAQRLKEWADVPVVVTTATGEGIDGHAASRIEALVEMLR

Radius of gyration: 19.34 Å; Cα contacts (8 Å, |Δi|>4): 474; chains: 1; bounding box: 45×48×50 Å

Mean predicted aligned error: 4.85 Å

Nearest PDB structures (foldseek):
  7yzm-assembly1_B  TM=8.348E-01  e=1.145E-15  Carboxydothermus hydrogenoformans Z-2901
  2c7v-assembly1_C  TM=2.400E-01  e=1.993E-01  Trypanosoma brucei brucei
  8of2-assembly1_C  TM=2.793E-01  e=4.558E-01  Trypanosoma brucei brucei
  2x9n-assembly1_D  TM=2.526E-01  e=1.042E+00  Trypanosoma brucei brucei
  2ziu-assembly1_B  TM=4.540E-01  e=6.134E+00  Homo sapiens

Secondary structure (DSSP, 8-state):
--EEEE--TTS-HHHHHHTT-EEEEPPPPPPPGGGPPPTTS-HHHHHHHHHHHT-TT-SEEEEETTSHHHHHHHHHHHHH-SS-EEEE---SB-SHHHHHHHHHHHHHHHHHHHHTT--PPPHHHHHHHHHHHHHTT-PPPPPP-TTSEEEEEEES--TTTHHHHHHHHHHHTEEEEEEEETTSGGGPPPPP-SSGGGS-HHHHHIIIIIIT---TTSBS-HHHHHHHHHHHHHTT--EEEEEEETT-HHHHTHHHHHHHH-SS-EEEEEE-SS---HHHHHHHHHHHHHH-

pLDDT: mean 90.89, std 9.96, range [46.78, 98.56]

Solvent-accessible surface area (backbone atoms only — not comparable to full-atom values): 15967 Å² total; per-residue (Å²): 114,50,32,37,39,31,65,62,59,80,59,62,49,31,61,43,33,26,25,63,32,35,57,38,80,53,73,57,56,75,63,56,83,94,63,56,60,56,92,84,48,29,31,66,44,47,19,39,36,51,45,61,60,70,49,83,80,50,62,30,38,49,39,45,46,75,43,71,61,39,44,54,38,45,56,48,37,55,73,77,27,92,49,53,64,44,76,40,64,51,63,44,47,83,45,74,67,37,47,54,49,38,30,52,36,48,55,52,49,49,55,51,45,34,75,75,73,31,46,90,59,52,74,66,44,35,54,50,24,44,57,54,55,52,69,76,64,74,71,81,82,76,86,80,70,93,86,44,43,31,24,31,38,33,40,39,80,40,71,86,46,43,65,63,54,41,53,51,33,46,75,48,44,21,38,74,69,37,48,46,14,51,65,37,63,44,36,48,56,46,85,76,65,72,81,79,39,85,84,54,53,52,56,53,49,34,46,17,34,70,68,51,36,44,48,75,63,32,44,82,42,61,60,28,54,56,52,47,52,53,50,40,60,79,50,61,44,60,32,34,42,38,37,30,42,44,66,35,62,65,53,55,68,43,55,62,57,48,55,74,67,44,97,42,60,62,44,80,39,72,33,69,67,90,59,82,51,73,70,50,48,53,51,53,38,51,52,36,59,74,68,107